Protein AF-A0A2G5UAD0-F1 (afdb_monomer)

InterPro domains:
  IPR008138 Saposin B type, region 2 [PF03489] (71-102)
  IPR008139 Saposin B type domain [PS50015] (25-106)
  IPR008139 Saposin B type domain [SM00741] (27-102)
  IPR011001 Saposin-like [SSF47862] (27-104)

Foldseek 3Di:
DVVVLVVLVVVQQPDWAAAPVGQIARCLLVVQQVVLVVVLVVCLVCLQVVLVVVLCCCLVPPDDPVCSVVSNVVSNVPRSVVSNVVSVVDHSNRVCVVVVSDDPCSVVSVVPDDPVSVVVVVLVVLLVVLVCLLPPCPPHPNVVVQLVCVLCVVLVPDDPVCNVVSNVVSVVVSNVVSVVSSVCSVVVVSSVVVVD

Structure (mmCIF, N/CA/C/O backbone):
data_AF-A0A2G5UAD0-F1
#
_entry.id   AF-A0A2G5UAD0-F1
#
loop_
_atom_site.group_PDB
_atom_site.id
_atom_site.type_symbol
_atom_site.label_atom_id
_atom_site.label_alt_id
_atom_site.label_comp_id
_atom_site.label_asym_id
_atom_site.label_entity_id
_atom_site.label_seq_id
_atom_site.pdbx_PDB_ins_code
_atom_site.Cartn_x
_atom_site.Cartn_y
_atom_site.Cartn_z
_atom_site.occupancy
_atom_site.B_iso_or_equiv
_atom_site.auth_seq_id
_atom_site.auth_comp_id
_atom_site.auth_asym_id
_atom_site.auth_atom_id
_atom_site.pdbx_PDB_model_num
ATOM 1 N N . MET A 1 1 ? 10.008 -24.626 5.635 1.00 52.59 1 MET A N 1
ATOM 2 C CA . MET A 1 1 ? 8.673 -24.282 5.105 1.00 52.59 1 MET A CA 1
ATOM 3 C C . MET A 1 1 ? 7.671 -24.169 6.238 1.00 52.59 1 MET A C 1
ATOM 5 O O . MET A 1 1 ? 7.217 -23.066 6.467 1.00 52.59 1 MET A O 1
ATOM 9 N N . GLU A 1 2 ? 7.464 -25.220 7.031 1.00 56.25 2 GLU A N 1
ATOM 10 C CA . GLU A 1 2 ? 6.513 -25.246 8.162 1.00 56.25 2 GLU A CA 1
ATOM 11 C C . GLU A 1 2 ? 6.677 -24.098 9.182 1.00 56.25 2 GLU A C 1
ATOM 13 O O . GLU A 1 2 ? 5.702 -23.479 9.586 1.00 56.25 2 GLU A O 1
ATOM 18 N N . LYS A 1 3 ? 7.917 -23.722 9.529 1.00 55.03 3 LYS A N 1
ATOM 19 C CA . LYS A 1 3 ? 8.174 -22.568 10.412 1.00 55.03 3 LYS A CA 1
ATOM 20 C C . LYS A 1 3 ? 7.728 -21.225 9.811 1.00 55.03 3 LYS A C 1
ATOM 22 O O . LYS A 1 3 ? 7.180 -20.400 10.520 1.00 55.03 3 LYS A O 1
ATOM 27 N N . VAL A 1 4 ? 7.953 -21.024 8.511 1.00 55.56 4 VAL A N 1
ATOM 28 C CA . VAL A 1 4 ? 7.570 -19.783 7.811 1.00 55.56 4 VAL A CA 1
ATOM 29 C C . VAL A 1 4 ? 6.053 -19.703 7.668 1.00 55.56 4 VAL A C 1
ATOM 31 O O . VAL A 1 4 ? 5.486 -18.634 7.831 1.00 55.56 4 VAL A O 1
ATOM 34 N N . GLU A 1 5 ? 5.400 -20.833 7.405 1.00 57.25 5 GLU A N 1
ATOM 35 C CA . GLU A 1 5 ? 3.939 -20.920 7.335 1.00 57.25 5 GLU A CA 1
ATOM 36 C C . GLU A 1 5 ? 3.298 -20.587 8.694 1.00 57.25 5 GLU A C 1
ATOM 38 O O . GLU A 1 5 ? 2.408 -19.746 8.755 1.00 57.25 5 GLU A O 1
ATOM 43 N N . ASN A 1 6 ? 3.851 -21.110 9.795 1.00 59.66 6 ASN A N 1
ATOM 44 C CA . ASN A 1 6 ? 3.406 -20.763 11.150 1.00 59.66 6 ASN A CA 1
ATOM 45 C C . ASN A 1 6 ? 3.639 -19.283 11.509 1.00 59.66 6 ASN A C 1
ATOM 47 O O . ASN A 1 6 ? 2.797 -18.673 12.169 1.00 59.66 6 ASN A O 1
ATOM 51 N N . ASP A 1 7 ? 4.763 -18.693 11.093 1.00 60.41 7 ASP A N 1
ATOM 52 C CA . ASP A 1 7 ? 5.061 -17.278 11.356 1.00 60.41 7 ASP A CA 1
ATOM 53 C C . ASP A 1 7 ? 4.098 -16.353 10.580 1.00 60.41 7 ASP A C 1
ATOM 55 O O . ASP A 1 7 ? 3.642 -15.341 11.115 1.00 60.41 7 ASP A O 1
ATOM 59 N N . VAL A 1 8 ? 3.738 -16.727 9.346 1.00 57.97 8 VAL A N 1
ATOM 60 C CA . VAL A 1 8 ? 2.743 -16.024 8.519 1.00 57.97 8 VAL A CA 1
ATOM 61 C C . VAL A 1 8 ? 1.350 -16.119 9.144 1.00 57.97 8 VAL A C 1
ATOM 63 O O . VAL A 1 8 ? 0.695 -15.093 9.320 1.00 57.97 8 VAL A O 1
ATOM 66 N N . ASP A 1 9 ? 0.920 -17.310 9.561 1.00 61.19 9 ASP A N 1
ATOM 67 C CA . ASP A 1 9 ? -0.380 -17.501 10.216 1.00 61.19 9 ASP A CA 1
ATOM 68 C C . ASP A 1 9 ? -0.479 -16.716 11.536 1.00 61.19 9 ASP A C 1
ATOM 70 O O . ASP A 1 9 ? -1.511 -16.108 11.835 1.00 61.19 9 ASP A O 1
ATOM 74 N N . THR A 1 10 ? 0.609 -16.657 12.310 1.00 64.94 10 THR A N 1
ATOM 75 C CA . THR A 1 10 ? 0.658 -15.907 13.576 1.00 64.94 10 THR A CA 1
ATOM 76 C C . THR A 1 10 ? 0.597 -14.396 13.345 1.00 64.94 10 THR A C 1
ATOM 78 O O . THR A 1 10 ? -0.111 -13.696 14.068 1.00 64.94 10 THR A O 1
ATOM 81 N N . PHE A 1 11 ? 1.301 -13.888 12.328 1.00 61.12 11 PHE A N 1
ATOM 82 C CA . PHE A 1 11 ? 1.282 -12.470 11.960 1.00 61.12 11 PHE A CA 1
ATOM 83 C C . PHE A 1 11 ? -0.132 -12.003 11.587 1.00 61.12 11 PHE A C 1
ATOM 85 O O . PHE A 1 11 ? -0.610 -10.995 12.104 1.00 61.12 11 PHE A O 1
ATOM 92 N N . TRP A 1 12 ? -0.835 -12.776 10.757 1.00 59.09 12 TRP A N 1
ATOM 93 C CA . TRP A 1 12 ? -2.182 -12.435 10.293 1.00 59.09 12 TRP A CA 1
ATOM 94 C C . TRP A 1 12 ? -3.280 -12.624 11.348 1.00 59.09 12 TRP A C 1
ATOM 96 O O . TRP A 1 12 ? -4.348 -12.025 11.235 1.00 59.09 12 TRP A O 1
ATOM 106 N N . SER A 1 13 ? -3.030 -13.418 12.390 1.00 61.00 13 SER A N 1
ATOM 107 C CA . SER A 1 13 ? -3.997 -13.672 13.469 1.00 61.00 13 SER A CA 1
ATOM 108 C C . SER A 1 13 ? -3.997 -12.604 14.574 1.00 61.00 13 SER A C 1
ATOM 110 O O . SER A 1 13 ? -4.775 -12.708 15.519 1.00 61.00 13 SER A O 1
ATOM 112 N N . GLY A 1 14 ? -3.123 -11.591 14.496 1.00 61.94 14 GLY A N 1
ATOM 113 C CA . GLY A 1 14 ? -2.916 -10.618 15.576 1.00 61.94 14 GLY A CA 1
ATOM 114 C C . GLY A 1 14 ? -4.004 -9.547 15.726 1.00 61.94 14 GLY A C 1
ATOM 115 O O . GLY A 1 14 ? -4.164 -9.003 16.817 1.00 61.94 14 GLY A O 1
ATOM 116 N N . LEU A 1 15 ? -4.757 -9.247 14.662 1.00 64.00 15 LEU A N 1
ATOM 117 C CA . LEU A 1 15 ? -5.812 -8.229 14.662 1.00 64.00 15 LEU A CA 1
ATOM 118 C C . LEU A 1 15 ? -7.165 -8.876 14.363 1.00 64.00 15 LEU A C 1
ATOM 120 O O . LEU A 1 15 ? -7.497 -9.199 13.219 1.00 64.00 15 LEU A O 1
ATOM 124 N N . ILE A 1 16 ? -7.943 -9.067 15.425 1.00 75.06 16 ILE A N 1
ATOM 125 C CA . ILE A 1 16 ? -9.279 -9.654 15.381 1.00 75.06 16 ILE A CA 1
ATOM 126 C C . ILE A 1 16 ? -10.301 -8.675 15.957 1.00 75.06 16 ILE A C 1
ATOM 128 O O . ILE A 1 16 ? -10.024 -7.990 16.938 1.00 75.06 16 ILE A O 1
ATOM 132 N N . MET A 1 17 ? -11.485 -8.627 15.352 1.00 77.12 17 MET A N 1
ATOM 133 C CA . MET A 1 17 ? -12.651 -7.939 15.910 1.00 77.12 17 MET A CA 1
ATOM 134 C C . MET A 1 17 ? -13.749 -8.961 16.172 1.00 77.12 17 MET A C 1
ATOM 136 O O . MET A 1 17 ? -13.969 -9.841 15.342 1.00 77.12 17 MET A O 1
ATOM 140 N N . GLU A 1 18 ? -14.447 -8.840 17.296 1.00 83.94 18 GLU A N 1
ATOM 141 C CA . GLU A 1 18 ? -15.576 -9.702 17.654 1.00 83.94 18 GLU A CA 1
ATOM 142 C C . GLU A 1 18 ? -16.857 -8.866 17.712 1.00 83.94 18 GLU A C 1
ATOM 144 O O . GLU A 1 18 ? -16.872 -7.789 18.308 1.00 83.94 18 GLU A O 1
ATOM 149 N N . ASN A 1 19 ? -17.925 -9.333 17.064 1.00 83.81 19 ASN A N 1
ATOM 150 C CA . ASN A 1 19 ? -19.230 -8.676 17.138 1.00 83.81 19 ASN A CA 1
ATOM 151 C C . ASN A 1 19 ? -20.074 -9.206 18.310 1.00 83.81 19 ASN A C 1
ATOM 153 O O . ASN A 1 19 ? -19.722 -10.169 18.989 1.00 83.81 19 ASN A O 1
ATOM 157 N N . ASN A 1 20 ? -21.235 -8.596 18.540 1.00 85.88 20 ASN A N 1
ATOM 158 C CA . ASN A 1 20 ? -22.104 -8.914 19.676 1.00 85.88 20 ASN A CA 1
ATOM 159 C C . ASN A 1 20 ? -22.735 -10.325 19.657 1.00 85.88 20 ASN A C 1
ATOM 161 O O . ASN A 1 20 ? -23.317 -10.738 20.662 1.00 85.88 20 ASN A O 1
ATOM 165 N N . ILE A 1 21 ? -22.627 -11.061 18.546 1.00 87.06 21 ILE A N 1
ATOM 166 C CA . ILE A 1 21 ? -23.082 -12.452 18.399 1.00 87.06 21 ILE A CA 1
ATOM 167 C C . ILE A 1 21 ? -21.918 -13.457 18.362 1.00 87.06 21 ILE A C 1
ATOM 169 O O . ILE A 1 21 ? -22.140 -14.634 18.073 1.00 87.06 21 ILE A O 1
ATOM 173 N N . GLY A 1 22 ? -20.693 -13.018 18.675 1.00 84.06 22 GLY A N 1
ATOM 174 C CA . GLY A 1 22 ? -19.511 -13.875 18.806 1.00 84.06 22 GLY A CA 1
ATOM 175 C C . GLY A 1 22 ? -18.844 -14.258 17.482 1.00 84.06 22 GLY A C 1
ATOM 176 O O . GLY A 1 22 ? -18.080 -15.222 17.427 1.00 84.06 22 GLY A O 1
ATOM 177 N N . GLN A 1 23 ? -19.140 -13.550 16.389 1.00 85.00 23 GLN A N 1
ATOM 178 C CA . GLN A 1 23 ? -18.421 -13.723 15.129 1.00 85.00 23 GLN A CA 1
ATOM 179 C C . GLN A 1 23 ? -17.107 -12.949 15.164 1.00 85.00 23 GLN A C 1
ATOM 181 O O . GLN A 1 23 ? -17.083 -11.771 15.517 1.00 85.00 23 GLN A O 1
ATOM 186 N N . VAL A 1 24 ? -16.032 -13.603 14.723 1.00 80.19 24 VAL A N 1
ATOM 187 C CA . VAL A 1 24 ? -14.686 -13.029 14.697 1.00 80.19 24 VAL A CA 1
ATOM 188 C C . VAL A 1 24 ? -14.297 -12.679 13.266 1.00 80.19 24 VAL A C 1
ATOM 190 O O . VAL A 1 24 ? -14.222 -13.551 12.400 1.00 80.19 24 VAL A O 1
ATOM 193 N N . LEU A 1 25 ? -14.019 -11.403 13.020 1.00 78.12 25 LEU A N 1
ATOM 194 C CA . LEU A 1 25 ? -13.411 -10.931 11.787 1.00 78.12 25 LEU A CA 1
ATOM 195 C C . LEU A 1 25 ? -11.891 -10.896 11.953 1.00 78.12 25 LEU A C 1
ATOM 197 O O . LEU A 1 25 ? -11.367 -10.131 12.760 1.00 78.12 25 LEU A O 1
ATOM 201 N N . ALA A 1 26 ? -11.190 -11.684 11.142 1.00 77.31 26 ALA A N 1
ATOM 202 C CA . ALA A 1 26 ? -9.755 -11.523 10.952 1.00 77.31 26 ALA A CA 1
ATOM 203 C C . ALA A 1 26 ? -9.499 -10.327 10.021 1.00 77.31 26 ALA A C 1
ATOM 205 O O . ALA A 1 26 ? -9.936 -10.328 8.864 1.00 77.31 26 ALA A O 1
ATOM 206 N N . MET A 1 27 ? -8.784 -9.314 10.515 1.00 79.06 27 MET A N 1
ATOM 207 C CA . MET A 1 27 ? -8.446 -8.122 9.725 1.00 79.06 27 MET A CA 1
ATOM 208 C C . MET A 1 27 ? -7.483 -8.419 8.574 1.00 79.06 27 MET A C 1
ATOM 210 O O . MET A 1 27 ? -7.440 -7.667 7.600 1.00 79.06 27 MET A O 1
ATOM 214 N N . SER A 1 28 ? -6.799 -9.562 8.621 1.00 82.94 28 SER A N 1
ATOM 215 C CA . SER A 1 28 ? -5.879 -10.040 7.589 1.00 82.94 28 SER A CA 1
ATOM 216 C C . SER A 1 28 ? -6.466 -10.056 6.175 1.00 82.94 28 SER A C 1
ATOM 218 O O . SER A 1 28 ? -5.753 -9.748 5.218 1.00 82.94 28 SER A O 1
ATOM 220 N N . CYS A 1 29 ? -7.767 -10.334 6.012 1.00 83.94 29 CYS A N 1
ATOM 221 C CA . CYS A 1 29 ? -8.398 -10.276 4.691 1.00 83.94 29 CYS A CA 1
ATOM 222 C C . CYS A 1 29 ? -8.464 -8.835 4.166 1.00 83.94 29 CYS A C 1
ATOM 224 O O . CYS A 1 29 ? -8.150 -8.580 3.002 1.00 83.94 29 CYS A O 1
ATOM 226 N N . PHE A 1 30 ? -8.879 -7.894 5.020 1.00 82.50 30 PHE A N 1
ATOM 227 C CA . PHE A 1 30 ? -8.977 -6.480 4.664 1.00 82.50 30 PHE A CA 1
ATOM 228 C C . PHE A 1 30 ? -7.596 -5.903 4.340 1.00 82.50 30 PHE A C 1
ATOM 230 O O . PHE A 1 30 ? -7.415 -5.303 3.282 1.00 82.50 30 PHE A O 1
ATOM 237 N N . GLU A 1 31 ? -6.617 -6.150 5.209 1.00 84.06 31 GLU A N 1
ATOM 238 C CA . GLU A 1 31 ? -5.241 -5.669 5.060 1.00 84.06 31 GLU A CA 1
ATOM 239 C C . GLU A 1 31 ? -4.582 -6.209 3.796 1.00 84.06 31 GLU A C 1
ATOM 241 O O . GLU A 1 31 ? -4.024 -5.445 3.011 1.00 84.06 31 GLU A O 1
ATOM 246 N N . CYS A 1 32 ? -4.695 -7.516 3.551 1.00 88.50 32 CYS A N 1
ATOM 247 C CA . CYS A 1 32 ? -4.149 -8.104 2.340 1.00 88.50 32 CYS A CA 1
ATOM 248 C C . CYS A 1 32 ? -4.795 -7.503 1.087 1.00 88.50 32 CYS A C 1
ATOM 250 O O . CYS A 1 32 ? -4.081 -7.139 0.154 1.00 88.50 32 CYS A O 1
ATOM 252 N N . LYS A 1 33 ? -6.131 -7.360 1.052 1.00 89.88 33 LYS A N 1
ATOM 253 C CA . LYS A 1 33 ? -6.815 -6.795 -0.122 1.00 89.88 33 LYS A CA 1
ATOM 254 C C . LYS A 1 33 ? -6.349 -5.369 -0.392 1.00 89.88 33 LYS A C 1
ATOM 256 O O . LYS A 1 33 ? -6.043 -5.056 -1.537 1.00 89.88 33 LYS A O 1
ATOM 261 N N . PHE A 1 34 ? -6.254 -4.551 0.655 1.00 88.44 34 PHE A N 1
ATOM 262 C CA . PHE A 1 34 ? -5.756 -3.184 0.557 1.00 88.44 34 PHE A CA 1
ATOM 263 C C . PHE A 1 34 ? -4.325 -3.140 0.005 1.00 88.44 34 PHE A C 1
ATOM 265 O O . PHE A 1 34 ? -4.062 -2.427 -0.959 1.00 88.44 34 PHE A O 1
ATOM 272 N N . LEU A 1 35 ? -3.416 -3.949 0.560 1.00 88.12 35 LEU A N 1
ATOM 273 C CA . LEU A 1 35 ? -2.023 -4.004 0.110 1.00 88.12 35 LEU A CA 1
ATOM 274 C C . LEU A 1 35 ? -1.898 -4.470 -1.343 1.00 88.12 35 LEU A C 1
ATOM 276 O O . LEU A 1 35 ? -1.139 -3.886 -2.109 1.00 88.12 35 LEU A O 1
ATOM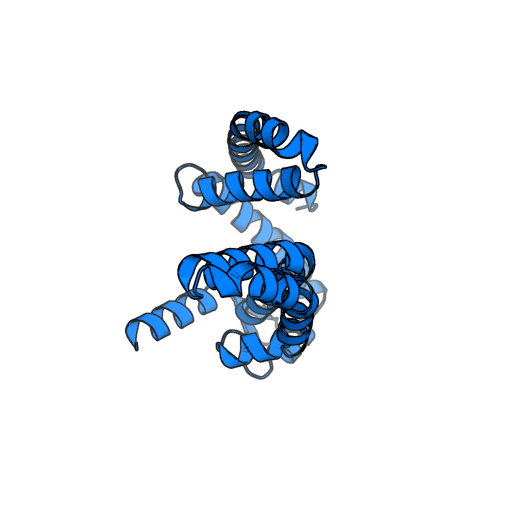 280 N N . VAL A 1 36 ? -2.634 -5.509 -1.740 1.00 91.94 36 VAL A N 1
ATOM 281 C CA . VAL A 1 36 ? -2.585 -6.034 -3.112 1.00 91.94 36 VAL A CA 1
ATOM 282 C C . VAL A 1 36 ? -3.161 -5.031 -4.113 1.00 91.94 36 VAL A C 1
ATOM 284 O O . VAL A 1 36 ? -2.637 -4.899 -5.218 1.00 91.94 36 VAL A O 1
ATOM 287 N N . GLU A 1 37 ? -4.219 -4.313 -3.740 1.00 92.56 37 GLU A N 1
ATOM 288 C CA . GLU A 1 37 ? -4.809 -3.263 -4.571 1.00 92.56 37 GLU A CA 1
ATOM 289 C C . GLU A 1 37 ? -3.860 -2.069 -4.749 1.00 92.56 37 GLU A C 1
ATOM 291 O O . GLU A 1 37 ? -3.669 -1.596 -5.875 1.00 92.56 37 GLU A O 1
ATOM 296 N N . ASP A 1 38 ? -3.209 -1.631 -3.670 1.00 89.50 38 ASP A N 1
ATOM 297 C CA . ASP A 1 38 ? -2.209 -0.561 -3.712 1.00 89.50 38 ASP A CA 1
ATOM 298 C C . ASP A 1 38 ? -0.986 -0.972 -4.545 1.00 89.50 38 ASP A C 1
ATOM 300 O O . ASP A 1 38 ? -0.601 -0.260 -5.472 1.00 89.50 38 ASP A O 1
ATOM 304 N N . MET A 1 39 ? -0.451 -2.181 -4.324 1.00 88.81 39 MET A N 1
ATOM 305 C CA . MET A 1 39 ? 0.641 -2.736 -5.133 1.00 88.81 39 MET A CA 1
ATOM 306 C C . MET A 1 39 ? 0.273 -2.810 -6.617 1.00 88.81 39 MET A C 1
ATOM 308 O O . MET A 1 39 ? 1.057 -2.392 -7.466 1.00 88.81 39 MET A O 1
ATOM 312 N N . GLY A 1 40 ? -0.919 -3.312 -6.953 1.00 91.12 40 GLY A N 1
ATOM 313 C CA . GLY A 1 40 ? -1.376 -3.378 -8.341 1.00 91.12 40 GLY A CA 1
ATOM 314 C C . GLY A 1 40 ? -1.467 -1.992 -8.985 1.00 91.12 40 GLY A C 1
ATOM 315 O O . GLY A 1 40 ? -1.002 -1.790 -10.110 1.00 91.12 40 GLY A O 1
ATOM 316 N N . THR A 1 41 ? -1.999 -1.017 -8.248 1.00 91.19 41 THR A N 1
ATOM 317 C CA . THR A 1 41 ? -2.111 0.378 -8.694 1.00 91.19 41 THR A CA 1
ATOM 318 C C . THR A 1 41 ? -0.742 1.019 -8.905 1.00 91.19 41 THR A C 1
ATOM 320 O O . THR A 1 41 ? -0.530 1.683 -9.927 1.00 91.19 41 THR A O 1
ATOM 323 N N . ASP A 1 42 ? 0.200 0.804 -7.986 1.00 87.19 42 ASP A N 1
ATOM 324 C CA . ASP A 1 42 ? 1.566 1.313 -8.093 1.00 87.19 42 ASP A CA 1
ATOM 325 C C . ASP A 1 42 ? 2.292 0.702 -9.298 1.00 87.19 42 ASP A C 1
ATOM 327 O O . ASP A 1 42 ? 2.838 1.430 -10.128 1.00 87.19 42 ASP A O 1
ATOM 331 N N . MET A 1 43 ? 2.206 -0.620 -9.475 1.00 89.69 43 MET A N 1
ATOM 332 C CA . MET A 1 43 ? 2.820 -1.323 -10.605 1.00 89.69 43 MET A CA 1
ATOM 333 C C . MET A 1 43 ? 2.276 -0.840 -11.951 1.00 89.69 43 MET A C 1
ATOM 335 O O . MET A 1 43 ? 3.050 -0.635 -12.887 1.00 89.69 43 MET A O 1
ATOM 339 N N . ILE A 1 44 ? 0.964 -0.614 -12.064 1.00 92.75 44 ILE A N 1
ATOM 340 C CA . ILE A 1 44 ? 0.358 -0.066 -13.284 1.00 92.75 44 ILE A CA 1
ATOM 341 C C . ILE A 1 44 ? 0.791 1.389 -13.488 1.00 92.75 44 ILE A C 1
ATOM 343 O O . ILE A 1 44 ? 1.163 1.771 -14.601 1.00 92.75 44 ILE A O 1
ATOM 347 N N . SER A 1 45 ? 0.786 2.209 -12.440 1.00 89.75 45 SER A N 1
ATOM 348 C CA . SER A 1 45 ? 1.171 3.625 -12.521 1.00 89.75 45 SER A CA 1
ATOM 349 C C . SER A 1 45 ? 2.641 3.791 -12.918 1.00 89.75 45 SER A C 1
ATOM 351 O O . SER A 1 45 ? 2.966 4.623 -13.766 1.00 89.75 45 SER A O 1
ATOM 353 N N . ASN A 1 46 ? 3.511 2.927 -12.397 1.00 88.00 46 ASN A N 1
ATOM 354 C CA . ASN A 1 46 ? 4.949 2.904 -12.652 1.00 88.00 46 ASN A CA 1
ATOM 355 C C . ASN A 1 46 ? 5.367 1.920 -13.758 1.00 88.00 46 ASN A C 1
ATOM 357 O O . ASN A 1 46 ? 6.563 1.692 -13.956 1.00 88.00 46 ASN A O 1
ATOM 361 N N . ARG A 1 47 ? 4.422 1.364 -14.530 1.00 93.44 47 ARG A N 1
ATOM 362 C CA . ARG A 1 47 ? 4.684 0.290 -15.513 1.00 93.44 47 ARG A CA 1
ATOM 363 C C . ARG A 1 47 ? 5.776 0.612 -16.527 1.00 93.44 47 ARG A C 1
ATOM 365 O O . ARG A 1 47 ? 6.506 -0.282 -16.936 1.00 93.44 47 ARG A O 1
ATOM 372 N N . LYS A 1 48 ? 5.923 1.884 -16.921 1.00 91.88 48 LYS A N 1
ATOM 373 C CA . LYS A 1 48 ? 7.004 2.306 -17.824 1.00 91.88 48 LYS A CA 1
ATOM 374 C C . LYS A 1 48 ? 8.372 2.153 -17.166 1.00 91.88 48 LYS A C 1
ATOM 376 O O . LYS A 1 48 ? 9.263 1.589 -17.778 1.00 91.88 48 LYS A O 1
ATOM 381 N N . LYS A 1 49 ? 8.517 2.602 -15.921 1.00 90.50 49 LYS A N 1
ATOM 382 C CA . LYS A 1 49 ? 9.771 2.474 -15.176 1.00 90.50 49 LYS A CA 1
ATOM 383 C C . LYS A 1 49 ? 10.121 1.003 -14.940 1.00 90.50 49 LYS A C 1
ATOM 385 O O . LYS A 1 49 ? 11.242 0.601 -15.208 1.00 90.50 49 LYS A O 1
ATOM 390 N N . LEU A 1 50 ? 9.140 0.192 -14.535 1.00 90.56 50 LEU A N 1
ATOM 391 C CA . LEU A 1 50 ? 9.331 -1.253 -14.376 1.00 90.56 50 LEU A CA 1
ATOM 392 C C . LEU A 1 50 ? 9.735 -1.924 -15.702 1.00 90.56 50 LEU A C 1
ATOM 394 O O . LEU A 1 50 ? 10.614 -2.782 -15.730 1.00 90.56 50 LEU A O 1
ATOM 398 N N . SER A 1 51 ? 9.120 -1.503 -16.810 1.00 94.88 51 SER A N 1
ATOM 399 C CA . SER A 1 51 ? 9.500 -1.937 -18.154 1.00 94.88 51 SER A CA 1
ATOM 400 C C . SER A 1 51 ? 10.930 -1.529 -18.510 1.00 94.88 51 SER A C 1
ATOM 402 O O . SER A 1 51 ? 11.666 -2.344 -19.058 1.00 94.88 51 SER A O 1
ATOM 404 N N . ASP A 1 52 ? 11.330 -0.294 -18.203 1.00 94.25 52 ASP A N 1
ATOM 405 C CA . ASP A 1 52 ? 12.677 0.217 -18.463 1.00 94.25 52 ASP A CA 1
ATOM 406 C C . ASP A 1 52 ? 13.729 -0.595 -17.676 1.00 94.25 52 ASP A C 1
ATOM 408 O O . ASP A 1 52 ? 14.739 -0.998 -18.251 1.00 94.25 52 ASP A O 1
ATOM 412 N N . ASP A 1 53 ? 13.457 -0.936 -16.410 1.00 93.44 53 ASP A N 1
ATOM 413 C CA . ASP A 1 53 ? 14.349 -1.753 -15.571 1.00 93.44 53 ASP A CA 1
ATOM 414 C C . ASP A 1 53 ? 14.546 -3.171 -16.148 1.00 93.44 53 ASP A C 1
ATOM 416 O O . ASP A 1 53 ? 15.673 -3.668 -16.261 1.00 93.44 53 ASP A O 1
ATOM 420 N N . VAL A 1 54 ? 13.455 -3.831 -16.560 1.00 94.19 54 VAL A N 1
ATOM 421 C CA . VAL A 1 54 ? 13.508 -5.167 -17.185 1.00 94.19 54 VAL A CA 1
ATOM 422 C C . VAL A 1 54 ? 14.195 -5.110 -18.547 1.00 94.19 54 VAL A C 1
ATOM 424 O O . VAL A 1 54 ? 14.996 -5.993 -18.864 1.00 94.19 54 VAL A O 1
ATOM 427 N N . ARG A 1 55 ? 13.914 -4.077 -19.348 1.00 95.69 55 ARG A N 1
ATOM 428 C CA . ARG A 1 55 ? 14.572 -3.847 -20.636 1.00 95.69 55 ARG A CA 1
ATOM 429 C C . ARG A 1 55 ? 16.068 -3.695 -20.456 1.00 95.69 55 ARG A C 1
ATOM 431 O O . ARG A 1 55 ? 16.825 -4.367 -21.149 1.00 95.69 55 ARG A O 1
ATOM 438 N N . ASP A 1 56 ? 16.502 -2.842 -19.540 1.00 94.62 56 ASP A N 1
ATOM 439 C CA . ASP A 1 56 ? 17.920 -2.564 -19.359 1.00 94.62 56 ASP A CA 1
ATOM 440 C C . ASP A 1 56 ? 18.658 -3.814 -18.871 1.00 94.62 56 ASP A C 1
ATOM 442 O O . ASP A 1 56 ? 19.749 -4.133 -19.353 1.00 94.62 56 ASP A O 1
ATOM 446 N N . PHE A 1 57 ? 18.031 -4.594 -17.990 1.00 93.12 57 PHE A N 1
ATOM 447 C CA . PHE A 1 57 ? 18.557 -5.898 -17.614 1.00 93.12 57 PHE A CA 1
ATOM 448 C C . PHE A 1 57 ? 18.645 -6.848 -18.820 1.00 93.12 57 PHE A C 1
ATOM 450 O O . PHE A 1 57 ? 19.725 -7.346 -19.135 1.00 93.12 57 PHE A O 1
ATOM 457 N N . ALA A 1 58 ? 17.549 -7.079 -19.541 1.00 93.81 58 ALA A N 1
ATOM 458 C CA . ALA A 1 58 ? 17.514 -8.042 -20.639 1.00 93.81 58 ALA A CA 1
ATOM 459 C C . ALA A 1 58 ? 18.431 -7.642 -21.812 1.00 93.81 58 ALA A C 1
ATOM 461 O O . ALA A 1 58 ? 19.235 -8.446 -22.292 1.00 93.81 58 ALA A O 1
ATOM 462 N N . CYS A 1 59 ? 18.361 -6.389 -22.252 1.00 96.00 59 CYS A N 1
ATOM 463 C CA . CYS A 1 59 ? 19.019 -5.927 -23.470 1.00 96.00 59 CYS A CA 1
ATOM 464 C C . CYS A 1 59 ? 20.512 -5.619 -23.295 1.00 96.00 59 CYS A C 1
ATOM 466 O O . CYS A 1 59 ? 21.260 -5.689 -24.274 1.00 96.00 59 CYS A O 1
ATOM 468 N N . TYR A 1 60 ? 20.965 -5.307 -22.076 1.00 93.31 60 TYR A N 1
ATOM 469 C CA . TYR A 1 60 ? 22.388 -5.061 -21.812 1.00 93.31 60 TYR A CA 1
ATOM 470 C C . TYR A 1 60 ? 23.094 -6.204 -21.082 1.00 93.31 60 TYR A C 1
ATOM 472 O O . TYR A 1 60 ? 24.324 -6.261 -21.129 1.00 93.31 60 TYR A O 1
ATOM 480 N N . LYS A 1 61 ? 22.373 -7.096 -20.383 1.00 93.06 61 LYS A N 1
ATOM 481 C CA . LYS A 1 61 ? 22.995 -8.207 -19.635 1.00 93.06 61 LYS A CA 1
ATOM 482 C C . LYS A 1 61 ? 22.815 -9.575 -20.278 1.00 93.06 61 LYS A C 1
ATOM 484 O O . LYS A 1 61 ? 23.627 -10.449 -19.992 1.00 93.06 61 LYS A O 1
ATOM 489 N N . ILE A 1 62 ? 21.789 -9.776 -21.109 1.00 92.06 62 ILE A N 1
ATOM 490 C CA . ILE A 1 62 ? 21.457 -11.105 -21.649 1.00 92.06 62 ILE A CA 1
ATOM 491 C C . ILE A 1 62 ? 21.795 -11.216 -23.136 1.00 92.06 62 ILE A C 1
ATOM 493 O O . ILE A 1 62 ? 22.447 -12.175 -23.545 1.00 92.06 62 ILE A O 1
ATOM 497 N N . VAL A 1 63 ? 21.354 -10.262 -23.959 1.00 91.75 63 VAL A N 1
ATOM 498 C CA . VAL A 1 63 ? 21.554 -10.334 -25.417 1.00 91.75 63 VAL A CA 1
ATOM 499 C C . VAL A 1 63 ? 22.936 -9.834 -25.846 1.00 91.75 63 VAL A C 1
ATOM 501 O O . VAL A 1 63 ? 23.592 -9.055 -25.155 1.00 91.75 63 VAL A O 1
ATOM 504 N N . THR A 1 64 ? 23.385 -10.272 -27.022 1.00 91.56 64 THR A N 1
ATOM 505 C CA . THR A 1 64 ? 24.633 -9.809 -27.638 1.00 91.56 64 THR A CA 1
ATOM 506 C C . THR A 1 64 ? 24.502 -8.385 -28.182 1.00 91.56 64 THR A C 1
ATOM 508 O O . THR A 1 64 ? 23.421 -7.951 -28.576 1.00 91.56 64 THR A O 1
ATOM 511 N N . ALA A 1 65 ? 25.628 -7.668 -28.281 1.00 88.75 65 ALA A N 1
ATOM 512 C CA . ALA A 1 65 ? 25.661 -6.247 -28.651 1.00 88.75 65 ALA A CA 1
ATOM 513 C C . ALA A 1 65 ? 24.981 -5.911 -29.996 1.00 88.75 65 ALA A C 1
ATOM 515 O O . ALA A 1 65 ? 24.441 -4.822 -30.166 1.00 88.75 65 ALA A O 1
ATOM 516 N N . ASN A 1 66 ? 24.974 -6.840 -30.955 1.00 94.44 66 ASN A N 1
ATOM 517 C CA . ASN A 1 66 ? 24.301 -6.668 -32.247 1.00 94.44 66 ASN A CA 1
ATOM 518 C C . ASN A 1 66 ? 22.762 -6.751 -32.169 1.00 94.44 66 ASN A C 1
ATOM 520 O O . ASN A 1 66 ? 22.095 -6.353 -33.117 1.00 94.44 66 ASN A O 1
ATOM 524 N N . MET A 1 67 ? 22.199 -7.263 -31.071 1.00 94.62 67 MET A N 1
ATOM 525 C CA . MET A 1 67 ? 20.754 -7.415 -30.859 1.00 94.62 67 MET A CA 1
ATOM 526 C C . MET A 1 67 ? 20.178 -6.377 -29.891 1.00 94.62 67 MET A C 1
ATOM 528 O O . MET A 1 67 ? 18.960 -6.228 -29.824 1.00 94.62 67 MET A O 1
ATOM 532 N N . THR A 1 68 ? 21.025 -5.643 -29.163 1.00 95.38 68 THR A N 1
ATOM 533 C CA . THR A 1 68 ? 20.606 -4.695 -28.120 1.00 95.38 68 THR A CA 1
ATOM 534 C C . THR A 1 68 ? 19.602 -3.657 -28.628 1.00 95.38 68 THR A C 1
ATOM 536 O O . THR A 1 68 ? 18.587 -3.450 -27.973 1.00 95.38 68 THR A O 1
ATOM 539 N N . ALA A 1 69 ? 19.823 -3.062 -29.806 1.00 96.06 69 ALA A N 1
ATOM 540 C CA . ALA A 1 69 ? 18.907 -2.057 -30.360 1.00 96.06 69 ALA A CA 1
ATOM 541 C C . ALA A 1 69 ? 17.505 -2.634 -30.632 1.00 96.06 69 ALA A C 1
ATOM 543 O O . ALA A 1 69 ? 16.514 -2.121 -30.127 1.00 96.06 69 ALA A O 1
ATOM 544 N N . SER A 1 70 ? 17.428 -3.768 -31.337 1.00 95.81 70 SER A N 1
ATOM 545 C CA . SER A 1 70 ? 16.145 -4.428 -31.612 1.00 95.81 70 SER A CA 1
ATOM 546 C C . SER A 1 70 ? 15.463 -4.949 -30.342 1.00 95.81 70 SER A C 1
ATOM 548 O O . SER A 1 70 ? 14.238 -5.015 -30.299 1.00 95.81 70 SER A O 1
ATOM 550 N N . CYS A 1 71 ? 16.236 -5.341 -29.325 1.00 97.44 71 CYS A N 1
ATOM 551 C CA . CYS A 1 71 ? 15.713 -5.739 -28.019 1.00 97.44 71 CYS A CA 1
ATOM 552 C C . CYS A 1 71 ? 15.042 -4.559 -27.304 1.00 97.44 71 CYS A C 1
ATOM 554 O O . CYS A 1 71 ? 13.926 -4.707 -26.807 1.00 97.44 71 CYS A O 1
ATOM 556 N N . ILE A 1 72 ? 15.705 -3.396 -27.291 1.00 96.81 72 ILE A N 1
ATOM 557 C CA . ILE A 1 72 ? 15.183 -2.159 -26.698 1.00 96.81 72 ILE A CA 1
ATOM 558 C C . ILE A 1 72 ? 13.869 -1.774 -27.374 1.00 96.81 72 ILE A C 1
ATOM 560 O O . ILE A 1 72 ? 12.863 -1.651 -26.682 1.00 96.81 72 ILE A O 1
ATOM 564 N N . ASP A 1 73 ? 13.852 -1.700 -28.708 1.00 96.75 73 ASP A N 1
ATOM 565 C CA . ASP A 1 73 ? 12.655 -1.326 -29.473 1.00 96.75 73 ASP A CA 1
ATOM 566 C C . ASP A 1 73 ? 11.474 -2.269 -29.196 1.00 96.75 73 ASP A C 1
ATOM 568 O O . ASP A 1 73 ? 10.332 -1.835 -29.040 1.00 96.75 73 ASP A O 1
ATOM 572 N N . PHE A 1 74 ? 11.744 -3.575 -29.112 1.00 96.19 74 PHE A N 1
ATOM 573 C CA . PHE A 1 74 ? 10.717 -4.573 -28.833 1.00 96.19 74 PHE A CA 1
ATOM 574 C C . PHE A 1 74 ? 10.134 -4.418 -27.423 1.00 96.19 74 PHE A C 1
ATOM 576 O O . PHE A 1 74 ? 8.913 -4.391 -27.255 1.00 96.19 74 PHE A O 1
ATOM 583 N N . LEU A 1 75 ? 10.986 -4.315 -26.401 1.00 96.81 75 LEU A N 1
ATOM 584 C CA . LEU A 1 75 ? 10.517 -4.225 -25.019 1.00 96.81 75 LEU A CA 1
ATOM 585 C C . LEU A 1 75 ? 9.863 -2.871 -24.729 1.00 96.81 75 LEU A C 1
ATOM 587 O O . LEU A 1 75 ? 8.826 -2.857 -24.075 1.00 96.81 75 LEU A O 1
ATOM 591 N N . ASP A 1 76 ? 10.365 -1.767 -25.283 1.00 95.69 76 ASP A N 1
ATOM 592 C CA . ASP A 1 76 ? 9.729 -0.450 -25.144 1.00 95.69 76 ASP A CA 1
ATOM 593 C C . ASP A 1 76 ? 8.304 -0.423 -25.708 1.00 95.69 76 ASP A C 1
ATOM 595 O O . ASP A 1 76 ? 7.429 0.247 -25.153 1.00 95.69 76 ASP A O 1
ATOM 599 N N . LEU A 1 77 ? 8.060 -1.165 -26.793 1.00 96.19 77 LEU A N 1
ATOM 600 C CA . LEU A 1 77 ? 6.761 -1.196 -27.456 1.00 96.19 77 LEU A CA 1
ATOM 601 C C . LEU A 1 77 ? 5.736 -2.069 -26.722 1.00 96.19 77 LEU A C 1
ATOM 603 O O . LEU A 1 77 ? 4.568 -1.693 -26.620 1.00 96.19 77 LEU A O 1
ATOM 607 N N . TYR A 1 78 ? 6.148 -3.241 -26.232 1.00 96.62 78 TYR A N 1
ATOM 608 C CA . TYR A 1 78 ? 5.205 -4.249 -25.737 1.00 96.62 78 TYR A CA 1
ATOM 609 C C . TYR A 1 78 ? 5.191 -4.389 -24.218 1.00 96.62 78 TYR A C 1
ATOM 611 O O . TYR A 1 78 ? 4.127 -4.607 -23.635 1.00 96.62 78 TYR A O 1
ATOM 619 N N . LEU A 1 79 ? 6.343 -4.271 -23.559 1.00 96.31 79 LEU A N 1
ATOM 620 C CA . LEU A 1 79 ? 6.479 -4.667 -22.162 1.00 96.31 79 LEU A CA 1
ATOM 621 C C . LEU A 1 79 ? 5.635 -3.824 -21.185 1.00 96.31 79 LEU A C 1
ATOM 623 O O . LEU A 1 79 ? 5.031 -4.434 -20.299 1.00 96.31 79 LEU A O 1
ATOM 627 N N . PRO A 1 80 ? 5.462 -2.493 -21.345 1.00 96.12 80 PRO A N 1
ATOM 628 C CA . PRO A 1 80 ? 4.572 -1.726 -20.469 1.00 96.12 80 PRO A CA 1
ATOM 629 C C . PRO A 1 80 ? 3.124 -2.235 -20.500 1.00 96.12 80 PRO A C 1
ATOM 631 O O . PRO A 1 80 ? 2.464 -2.313 -19.463 1.00 96.12 80 PRO A O 1
ATOM 634 N N . THR A 1 81 ? 2.637 -2.610 -21.686 1.00 95.88 81 THR A N 1
ATOM 635 C CA . THR A 1 81 ? 1.286 -3.154 -21.884 1.00 95.88 81 THR A CA 1
ATOM 636 C C . THR A 1 81 ? 1.177 -4.565 -21.317 1.00 95.88 81 THR A C 1
ATOM 638 O O . THR A 1 81 ? 0.199 -4.878 -20.645 1.00 95.88 81 THR A O 1
ATOM 641 N N . VAL A 1 82 ? 2.195 -5.407 -21.527 1.00 96.12 82 VAL A N 1
ATOM 642 C CA . VAL A 1 82 ? 2.252 -6.762 -20.956 1.00 96.12 82 VAL A CA 1
ATOM 643 C C . VAL A 1 82 ? 2.208 -6.716 -19.428 1.00 96.12 82 VAL A C 1
ATOM 645 O O . VAL A 1 82 ? 1.467 -7.492 -18.829 1.00 96.12 82 VAL A O 1
ATOM 648 N N . ILE A 1 83 ? 2.942 -5.793 -18.795 1.00 94.62 83 ILE A N 1
ATOM 649 C CA . ILE A 1 83 ? 2.899 -5.582 -17.339 1.00 94.62 83 ILE A CA 1
ATOM 650 C C . ILE A 1 83 ? 1.470 -5.267 -16.899 1.00 94.62 83 ILE A C 1
ATOM 652 O O . ILE A 1 83 ? 0.943 -5.948 -16.024 1.00 94.62 83 ILE A O 1
ATOM 656 N N . GLN A 1 84 ? 0.822 -4.285 -17.531 1.00 95.19 84 GLN A N 1
ATOM 657 C CA . GLN A 1 84 ? -0.549 -3.908 -17.185 1.00 95.19 84 GLN A CA 1
ATOM 658 C C . GLN A 1 84 ? -1.517 -5.092 -17.322 1.00 95.19 84 GLN A C 1
ATOM 660 O O . GLN A 1 84 ? -2.202 -5.432 -16.362 1.00 95.19 84 GLN A O 1
ATOM 665 N N . MET A 1 85 ? -1.504 -5.775 -18.470 1.00 95.56 85 MET A N 1
ATOM 666 C CA . MET A 1 85 ? -2.355 -6.943 -18.712 1.00 95.56 85 MET A CA 1
ATOM 667 C C . MET A 1 85 ? -2.091 -8.078 -17.719 1.00 95.56 85 MET A C 1
ATOM 669 O O . MET A 1 85 ? -3.002 -8.832 -17.399 1.00 95.56 85 MET A O 1
ATOM 673 N N . THR A 1 86 ? -0.851 -8.229 -17.250 1.00 94.50 86 THR A N 1
ATOM 674 C CA . THR A 1 86 ? -0.496 -9.246 -16.254 1.00 94.50 86 THR A CA 1
ATOM 675 C C . THR A 1 86 ? -1.112 -8.913 -14.900 1.00 94.50 86 THR A C 1
ATOM 677 O O . THR A 1 86 ? -1.694 -9.790 -14.272 1.00 94.50 86 THR A O 1
ATOM 680 N N . ILE A 1 87 ? -1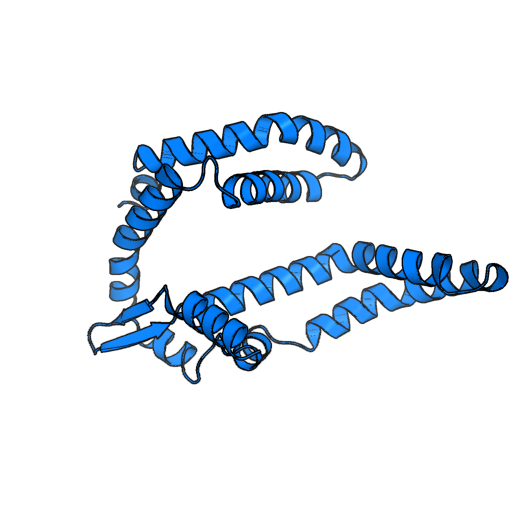.035 -7.655 -14.457 1.00 93.81 87 ILE A N 1
ATOM 681 C CA . ILE A 1 87 ? -1.632 -7.228 -13.182 1.00 93.81 87 ILE A CA 1
ATOM 682 C C . ILE A 1 87 ? -3.157 -7.331 -13.220 1.00 93.81 87 ILE A C 1
ATOM 684 O O . ILE A 1 87 ? -3.760 -7.829 -12.274 1.00 93.81 87 ILE A O 1
ATOM 688 N N . GLU A 1 88 ? -3.775 -6.955 -14.339 1.00 93.81 88 GLU A N 1
ATOM 689 C CA . GLU A 1 88 ? -5.229 -7.016 -14.530 1.00 93.81 88 GLU A CA 1
ATOM 690 C C . GLU A 1 88 ? -5.799 -8.450 -14.547 1.00 93.81 88 GLU A C 1
ATOM 692 O O . GLU A 1 88 ? -7.008 -8.625 -14.403 1.00 93.81 88 GLU A O 1
ATOM 697 N N . GLN A 1 89 ? -4.965 -9.490 -14.687 1.00 93.50 89 GLN A N 1
ATOM 698 C CA . GLN A 1 89 ? -5.410 -10.890 -14.586 1.00 93.50 89 GLN A CA 1
ATOM 699 C C . GLN A 1 89 ? -5.694 -11.338 -13.151 1.00 93.50 89 GLN A C 1
ATOM 701 O O . GLN A 1 89 ? -6.343 -12.368 -12.948 1.00 93.50 89 GLN A O 1
ATOM 706 N N . PHE A 1 90 ? -5.215 -10.597 -12.154 1.00 92.12 90 PHE A N 1
ATOM 707 C CA . PHE A 1 90 ? -5.397 -10.942 -10.754 1.00 92.12 90 PHE A CA 1
ATOM 708 C C . PHE A 1 90 ? -6.444 -10.050 -10.097 1.00 92.12 90 PHE A C 1
ATOM 710 O O . PHE A 1 90 ? -6.646 -8.896 -10.463 1.00 92.12 90 PHE A O 1
ATOM 717 N N . THR A 1 91 ? -7.095 -10.591 -9.070 1.00 93.19 91 THR A N 1
ATOM 718 C CA . THR A 1 91 ? -7.948 -9.805 -8.178 1.00 93.19 91 THR A CA 1
ATOM 719 C C . THR A 1 91 ? -7.336 -9.794 -6.780 1.00 93.19 91 THR A C 1
ATOM 721 O O . THR A 1 91 ? -6.768 -10.815 -6.370 1.00 93.19 91 THR A O 1
ATOM 724 N N . PRO A 1 92 ? -7.480 -8.696 -6.011 1.00 91.69 92 PRO A N 1
ATOM 725 C CA . PRO A 1 92 ? -7.013 -8.651 -4.628 1.00 91.69 92 PRO A CA 1
ATOM 726 C C . PRO A 1 92 ? -7.543 -9.817 -3.792 1.00 91.69 92 PRO A C 1
ATOM 728 O O . PRO A 1 92 ? -6.784 -10.474 -3.087 1.00 91.69 92 PRO A O 1
ATOM 731 N N . LEU A 1 93 ? -8.829 -10.154 -3.945 1.00 89.19 93 LEU A N 1
ATOM 732 C CA . LEU A 1 93 ? -9.431 -11.291 -3.251 1.00 89.19 93 LEU A CA 1
ATOM 733 C C . LEU A 1 93 ? -8.769 -12.622 -3.641 1.00 89.19 93 LEU A C 1
ATOM 735 O O . LEU A 1 93 ? -8.430 -13.401 -2.755 1.00 89.19 93 LEU A O 1
ATOM 739 N N . GLY A 1 94 ? -8.550 -12.870 -4.936 1.00 90.69 94 GLY A N 1
ATOM 740 C CA . GLY A 1 94 ? -7.935 -14.111 -5.411 1.00 90.69 94 GLY A CA 1
ATOM 741 C C . GLY A 1 94 ? -6.507 -14.299 -4.896 1.00 90.69 94 GLY A C 1
ATOM 742 O O . GLY A 1 94 ? -6.164 -15.382 -4.425 1.00 90.69 94 GLY A O 1
ATOM 743 N N . ILE A 1 95 ? -5.695 -13.235 -4.906 1.00 91.94 95 ILE A N 1
ATOM 744 C CA . ILE A 1 95 ? -4.341 -13.265 -4.334 1.00 91.94 95 ILE A CA 1
ATOM 745 C C . ILE A 1 95 ? -4.407 -13.520 -2.824 1.00 91.94 95 ILE A C 1
ATOM 747 O O . ILE A 1 95 ? -3.689 -14.381 -2.316 1.00 91.94 95 ILE A O 1
ATOM 751 N N . CYS A 1 96 ? -5.284 -12.827 -2.098 1.00 89.62 96 CYS A N 1
ATOM 752 C CA . CYS A 1 96 ? -5.381 -12.970 -0.646 1.00 89.62 96 CYS A CA 1
ATOM 753 C C . CYS A 1 96 ? -5.930 -14.325 -0.197 1.00 89.62 96 CYS A C 1
ATOM 755 O O . CYS A 1 96 ? -5.503 -14.844 0.831 1.00 89.62 96 CYS A O 1
ATOM 757 N N . GLN A 1 97 ? -6.829 -14.936 -0.968 1.00 87.62 97 GLN A N 1
ATOM 758 C CA . GLN A 1 97 ? -7.274 -16.311 -0.737 1.00 87.62 97 GLN A CA 1
ATOM 759 C C . GLN A 1 97 ? -6.153 -17.316 -1.022 1.00 87.62 97 GLN A C 1
ATOM 761 O O . GLN A 1 97 ? -5.921 -18.213 -0.214 1.00 87.62 97 GLN A O 1
ATOM 766 N N . ALA A 1 98 ? -5.414 -17.144 -2.126 1.00 88.44 98 ALA A N 1
ATOM 767 C CA . ALA A 1 98 ? -4.277 -18.003 -2.464 1.00 88.44 98 ALA A CA 1
ATOM 768 C C . ALA A 1 98 ? -3.165 -17.954 -1.401 1.00 88.44 98 ALA A C 1
ATOM 770 O O . ALA A 1 98 ? -2.509 -18.962 -1.150 1.00 88.44 98 ALA A O 1
ATOM 771 N N . ASN A 1 99 ? -2.996 -16.805 -0.741 1.00 85.06 99 ASN A N 1
ATOM 772 C CA . ASN A 1 99 ? -2.045 -16.612 0.356 1.00 85.06 99 ASN A CA 1
ATOM 773 C C . ASN A 1 99 ? -2.646 -16.874 1.747 1.00 85.06 99 ASN A C 1
ATOM 775 O O . ASN A 1 99 ? -2.002 -16.574 2.745 1.00 85.06 99 ASN A O 1
ATOM 779 N N . LYS A 1 100 ? -3.868 -17.425 1.830 1.00 82.62 100 LYS A N 1
ATOM 780 C CA . LYS A 1 100 ? -4.592 -17.728 3.081 1.00 82.62 100 LYS A CA 1
ATOM 781 C C . LYS A 1 100 ? -4.853 -16.520 4.001 1.00 82.62 100 LYS A C 1
ATOM 783 O O . LYS A 1 100 ? -5.376 -16.697 5.096 1.00 82.62 100 LYS A O 1
ATOM 788 N N . CYS A 1 101 ? -4.590 -15.294 3.548 1.00 83.50 101 CYS A N 1
ATOM 789 C CA . CYS A 1 101 ? -4.896 -14.065 4.282 1.00 83.50 101 CYS A CA 1
ATOM 790 C C . CYS A 1 101 ? -6.402 -13.795 4.354 1.00 83.50 101 CYS A C 1
ATOM 792 O O . CYS A 1 101 ? -6.857 -13.109 5.260 1.00 83.50 101 CYS A O 1
ATOM 794 N N . CYS A 1 102 ? -7.183 -14.301 3.394 1.00 85.19 102 CYS A N 1
ATOM 795 C CA . CYS A 1 102 ? -8.633 -14.136 3.389 1.00 85.19 102 CYS A CA 1
ATOM 796 C C . CYS A 1 102 ? -9.359 -15.483 3.531 1.00 85.19 102 CYS A C 1
ATOM 798 O O . CYS A 1 102 ? -9.556 -16.175 2.525 1.00 85.19 102 CYS A O 1
ATOM 800 N N . PRO A 1 103 ? -9.756 -15.865 4.762 1.00 80.06 103 PRO A N 1
ATOM 801 C CA . PRO A 1 103 ? -10.586 -17.036 5.005 1.00 80.06 103 PRO A CA 1
ATOM 802 C C . PRO A 1 103 ? -11.875 -17.053 4.166 1.00 80.06 103 PRO A C 1
ATOM 804 O O . PRO A 1 103 ? -12.424 -15.997 3.822 1.00 80.06 103 PRO A O 1
ATOM 807 N N . PRO A 1 104 ? -12.426 -18.247 3.882 1.00 73.56 104 PRO A N 1
ATOM 808 C CA . PRO A 1 104 ? -13.777 -18.356 3.353 1.00 73.56 104 PRO A CA 1
ATOM 809 C C . PRO A 1 104 ? -14.745 -17.621 4.292 1.00 73.56 104 PRO A C 1
ATOM 811 O O . PRO A 1 104 ? -14.726 -17.854 5.499 1.00 73.56 104 PRO A O 1
ATOM 814 N N . ASN A 1 105 ? -15.580 -16.742 3.734 1.00 79.75 105 ASN A N 1
ATOM 815 C CA . ASN A 1 105 ? -16.602 -15.938 4.424 1.00 79.75 105 ASN A CA 1
ATOM 816 C C . ASN A 1 105 ? -16.128 -14.649 5.123 1.00 79.75 105 ASN A C 1
ATOM 818 O O . ASN A 1 105 ? -16.959 -13.976 5.725 1.00 79.75 105 ASN A O 1
ATOM 822 N N . SER A 1 106 ? -14.865 -14.216 5.011 1.00 79.75 106 SER A N 1
ATOM 823 C CA . SER A 1 106 ? -14.433 -12.937 5.619 1.00 79.75 106 SER A CA 1
ATOM 824 C C . SER A 1 106 ? -15.257 -11.724 5.170 1.00 79.75 106 SER A C 1
ATOM 826 O O . SER A 1 106 ? -15.534 -10.841 5.975 1.00 79.75 106 SER A O 1
ATOM 828 N N . GLU A 1 107 ? -15.696 -11.680 3.908 1.00 79.62 107 GLU A N 1
ATOM 829 C CA . GLU A 1 107 ? -16.571 -10.601 3.424 1.00 79.62 107 GLU A CA 1
ATOM 830 C C . GLU A 1 107 ? -17.985 -10.668 4.018 1.00 7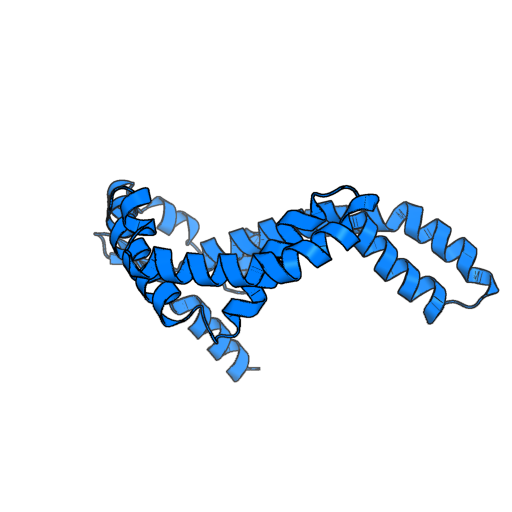9.62 107 GLU A C 1
ATOM 832 O O . GLU A 1 107 ? -18.596 -9.631 4.269 1.00 79.62 107 GLU A O 1
ATOM 837 N N . GLU A 1 108 ? -18.510 -11.872 4.248 1.00 84.06 108 GLU A N 1
ATOM 838 C CA . GLU A 1 108 ? -19.811 -12.071 4.892 1.00 84.06 108 GLU A CA 1
ATOM 839 C C . GLU A 1 108 ? -19.745 -11.683 6.369 1.00 84.06 108 GLU A C 1
ATOM 841 O O . GLU A 1 108 ? -20.600 -10.938 6.842 1.00 84.06 108 GLU A O 1
ATOM 846 N N . LEU A 1 109 ? -18.680 -12.099 7.062 1.00 83.00 109 LEU A N 1
ATOM 847 C CA . LEU A 1 109 ? -18.406 -11.709 8.441 1.00 83.00 109 LEU A CA 1
ATOM 848 C C . LEU A 1 109 ? -18.288 -10.191 8.558 1.00 83.00 109 LEU A C 1
ATOM 850 O O . LEU A 1 109 ? -18.967 -9.611 9.391 1.00 83.00 109 LEU A O 1
ATOM 854 N N . LEU A 1 110 ? -17.531 -9.525 7.678 1.00 81.00 110 LEU A N 1
ATOM 855 C CA . LEU A 1 110 ? -17.437 -8.061 7.666 1.00 81.00 110 LEU A CA 1
ATOM 856 C C . LEU A 1 110 ? -18.808 -7.387 7.483 1.00 81.00 110 LEU A C 1
ATOM 858 O O . LEU A 1 110 ? -19.093 -6.394 8.143 1.00 81.00 110 LEU A O 1
ATOM 862 N N . ARG A 1 111 ? -19.672 -7.918 6.608 1.00 82.94 111 ARG A N 1
ATOM 863 C CA . ARG A 1 111 ? -21.032 -7.384 6.393 1.00 82.94 111 ARG A CA 1
ATOM 864 C C . ARG A 1 111 ? -21.978 -7.641 7.564 1.00 82.94 111 ARG A C 1
ATOM 866 O O . ARG A 1 111 ? -22.981 -6.942 7.674 1.00 82.94 111 ARG A O 1
ATOM 873 N N . ALA A 1 112 ? -21.687 -8.635 8.399 1.00 87.94 112 ALA A N 1
ATOM 874 C CA . ALA A 1 112 ? -22.468 -8.928 9.592 1.00 87.94 112 ALA A CA 1
ATOM 875 C C . ALA A 1 112 ? -22.206 -7.925 10.730 1.00 87.94 112 ALA A C 1
ATOM 877 O O . ALA A 1 112 ? -23.048 -7.796 11.615 1.00 87.94 112 ALA A O 1
ATOM 878 N N . PHE A 1 113 ? -21.088 -7.186 10.697 1.00 86.56 113 PHE A N 1
ATOM 879 C CA . PHE A 1 113 ? -20.844 -6.096 11.641 1.00 86.56 113 PHE A CA 1
ATOM 880 C C . PHE A 1 113 ? -21.776 -4.922 11.351 1.00 86.56 113 PHE A C 1
ATOM 882 O O . PHE A 1 113 ? -21.864 -4.398 10.237 1.00 86.56 113 PHE A O 1
ATOM 889 N N . THR A 1 114 ? -22.455 -4.465 12.391 1.00 89.25 114 THR A N 1
ATOM 890 C CA . THR A 1 114 ? -23.254 -3.252 12.341 1.00 89.25 114 THR A CA 1
ATOM 891 C C . THR A 1 114 ? -22.354 -2.022 12.313 1.00 89.25 114 THR A C 1
ATOM 893 O O . THR A 1 114 ? -21.242 -1.998 12.843 1.00 89.25 114 THR A O 1
ATOM 896 N N . TYR A 1 115 ? -22.877 -0.931 11.754 1.00 87.25 115 TYR A N 1
ATOM 897 C CA . TYR A 1 115 ? -22.203 0.364 11.806 1.00 87.25 115 TYR A CA 1
ATOM 898 C C . TYR A 1 115 ? -21.855 0.784 13.244 1.00 87.25 115 TYR A C 1
ATOM 900 O O . TYR A 1 115 ? -20.804 1.371 13.470 1.00 87.25 115 TYR A O 1
ATOM 908 N N . GLN A 1 116 ? -22.714 0.475 14.221 1.00 90.12 116 GLN A N 1
ATOM 909 C CA . GLN A 1 116 ? -22.458 0.820 15.620 1.00 90.12 116 GLN A CA 1
ATOM 910 C C . GLN A 1 116 ? -21.286 0.035 16.212 1.00 90.12 116 GLN A C 1
ATOM 912 O O . GLN A 1 116 ? -20.504 0.622 16.949 1.00 90.12 116 GLN A O 1
ATOM 917 N N . GLU A 1 117 ? -21.131 -1.244 15.864 1.00 87.75 117 GLU A N 1
ATOM 918 C CA . GLU A 1 117 ? -19.999 -2.064 16.316 1.00 87.75 117 GLU A CA 1
ATOM 919 C C . GLU A 1 117 ? -18.678 -1.550 15.743 1.00 87.75 117 GLU A C 1
ATOM 921 O O . GLU A 1 117 ? -17.730 -1.321 16.486 1.00 87.75 117 GLU A O 1
ATOM 926 N N . ILE A 1 118 ? -18.642 -1.242 14.444 1.00 82.56 118 ILE A N 1
ATOM 927 C CA . ILE A 1 118 ? -17.455 -0.647 13.808 1.00 82.56 118 ILE A CA 1
ATOM 928 C C . ILE A 1 118 ? -17.116 0.705 14.455 1.00 82.56 118 ILE A C 1
ATOM 930 O O . ILE A 1 118 ? -15.954 1.014 14.720 1.00 82.56 118 ILE A O 1
ATOM 934 N N . GLN A 1 119 ? -18.132 1.523 14.742 1.00 85.88 119 GLN A N 1
ATOM 935 C CA . GLN A 1 119 ? -17.924 2.822 15.378 1.00 85.88 119 GLN A CA 1
ATOM 936 C C . GLN A 1 119 ? -17.501 2.719 16.842 1.00 85.88 119 GLN A C 1
ATOM 938 O O . GLN A 1 119 ? -16.788 3.605 17.317 1.00 85.88 119 GLN A O 1
ATOM 943 N N . ALA A 1 120 ? -17.900 1.663 17.550 1.00 87.94 120 ALA A N 1
ATOM 944 C CA . ALA A 1 120 ? -17.442 1.408 18.908 1.00 87.94 120 ALA A CA 1
ATOM 945 C C . ALA A 1 120 ? -15.934 1.111 18.941 1.00 87.94 120 ALA A C 1
ATOM 947 O O . ALA A 1 120 ? -15.246 1.606 19.831 1.00 87.94 120 ALA A O 1
ATOM 948 N N . GLU A 1 121 ? -15.409 0.409 17.932 1.00 85.44 121 GLU A N 1
ATOM 949 C CA . GLU A 1 121 ? -13.982 0.068 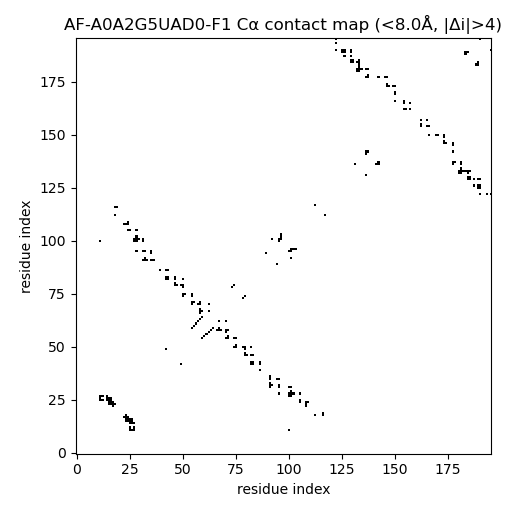17.829 1.00 85.44 121 GLU A CA 1
ATOM 950 C C . GLU A 1 121 ? -13.090 1.224 17.364 1.00 85.44 121 GLU A C 1
ATOM 952 O O . GLU A 1 121 ? -11.884 1.230 17.623 1.00 85.44 121 GLU A O 1
ATOM 957 N N . LYS A 1 122 ? -13.670 2.255 16.739 1.00 87.38 122 LYS A N 1
ATOM 958 C CA . LYS A 1 122 ? -12.939 3.425 16.232 1.00 87.38 122 LYS A CA 1
ATOM 959 C C . LYS A 1 122 ? -12.033 4.071 17.291 1.00 87.38 122 LYS A C 1
ATOM 961 O O . LYS A 1 122 ? -10.857 4.322 17.028 1.00 87.38 122 LYS A O 1
ATOM 966 N N . CYS A 1 123 ? -12.570 4.373 18.474 1.00 90.81 123 CYS A N 1
ATOM 967 C CA . CYS A 1 123 ? -11.822 5.092 19.511 1.00 90.81 123 CYS A CA 1
ATOM 968 C C . CYS A 1 123 ? -10.822 4.214 20.285 1.00 90.81 123 CYS A C 1
ATOM 970 O O . CYS A 1 123 ? -9.689 4.660 20.470 1.00 90.81 123 CYS A O 1
ATOM 972 N N . PRO A 1 124 ? -11.170 2.989 20.728 1.00 90.56 124 PRO A N 1
ATOM 973 C CA . PRO A 1 124 ? -10.203 2.049 21.296 1.00 90.56 124 PRO A CA 1
ATOM 974 C C . PRO A 1 124 ? -9.031 1.765 20.349 1.00 90.56 124 PRO A C 1
ATOM 976 O O . PRO A 1 124 ? -7.875 1.845 20.769 1.00 90.56 124 PRO A O 1
ATOM 979 N N . THR A 1 125 ? -9.318 1.532 19.064 1.00 86.69 125 THR A N 1
ATOM 980 C CA . THR A 1 125 ? -8.292 1.269 18.046 1.00 86.69 125 THR A CA 1
ATOM 981 C C . THR A 1 125 ? -7.382 2.475 17.847 1.00 86.69 125 THR A C 1
ATOM 983 O O . THR A 1 125 ? -6.162 2.322 17.847 1.00 86.69 125 THR A O 1
ATOM 986 N N . MET A 1 126 ? -7.937 3.691 17.743 1.00 91.50 126 MET A N 1
ATOM 987 C CA . MET A 1 126 ? -7.108 4.892 17.593 1.00 91.50 126 MET A CA 1
ATOM 988 C C . MET A 1 126 ? -6.208 5.127 18.810 1.00 91.50 126 MET A C 1
ATOM 990 O O . MET A 1 126 ? -5.027 5.411 18.643 1.00 91.50 126 MET A O 1
ATOM 994 N N . LYS A 1 127 ? -6.720 4.932 20.029 1.00 93.00 127 LYS A N 1
ATOM 995 C CA . LYS A 1 127 ? -5.909 5.039 21.254 1.00 93.00 127 LYS A CA 1
ATOM 996 C C . LYS A 1 127 ? -4.780 4.008 21.289 1.00 93.00 127 LYS A C 1
ATOM 998 O O . LYS A 1 127 ? -3.669 4.322 21.713 1.00 93.00 127 LYS A O 1
ATOM 1003 N N . SER A 1 128 ? -5.049 2.782 20.835 1.00 89.88 128 SER A N 1
ATOM 1004 C CA . SER A 1 128 ? -4.027 1.738 20.714 1.00 89.88 128 SER A CA 1
ATOM 1005 C C . SER A 1 128 ? -2.948 2.127 19.701 1.00 89.88 128 SER A C 1
ATOM 1007 O O . SER A 1 128 ? -1.757 2.075 20.013 1.00 89.88 128 SER A O 1
ATOM 1009 N N . LEU A 1 129 ? -3.361 2.612 18.525 1.00 89.38 129 LEU A N 1
ATOM 1010 C CA . LEU A 1 129 ? -2.452 3.099 17.490 1.00 89.38 129 LEU A CA 1
ATOM 1011 C C . LEU A 1 129 ? -1.593 4.264 17.993 1.00 89.38 129 LEU A C 1
ATOM 1013 O O . LEU A 1 129 ? -0.383 4.255 17.793 1.00 89.38 129 LEU A O 1
ATOM 1017 N N . GLU A 1 130 ? -2.188 5.244 18.671 1.00 92.06 130 GLU A N 1
ATOM 1018 C CA . GLU A 1 130 ? -1.463 6.365 19.277 1.00 92.06 130 GLU A CA 1
ATOM 1019 C C . GLU A 1 130 ? -0.402 5.890 20.260 1.00 92.06 130 GLU A C 1
ATOM 1021 O O . GLU A 1 130 ? 0.757 6.289 20.160 1.00 92.06 130 GLU A O 1
ATOM 1026 N N . SER A 1 131 ? -0.773 5.000 21.181 1.00 92.88 131 SER A N 1
ATOM 1027 C CA . SER A 1 131 ? 0.165 4.437 22.149 1.00 92.88 131 SER A CA 1
ATOM 1028 C C . SER A 1 131 ? 1.312 3.697 21.456 1.00 92.88 131 SER A C 1
ATOM 1030 O O . SER A 1 131 ? 2.482 3.875 21.823 1.00 92.88 131 SER A O 1
ATOM 1032 N N . TYR A 1 132 ? 0.995 2.919 20.416 1.00 88.81 132 TYR A N 1
ATOM 1033 C CA . TYR A 1 132 ? 1.991 2.209 19.627 1.00 88.81 132 TYR A CA 1
ATOM 1034 C C . TYR A 1 132 ? 2.939 3.175 18.918 1.00 88.81 132 TYR A C 1
ATOM 1036 O O . TYR A 1 132 ? 4.152 3.033 19.056 1.00 88.81 132 TYR A O 1
ATOM 1044 N N . VAL A 1 133 ? 2.410 4.171 18.203 1.00 91.38 133 VAL A N 1
ATOM 1045 C CA . VAL A 1 133 ? 3.203 5.166 17.469 1.00 91.38 133 VAL A CA 1
ATOM 1046 C C . VAL A 1 133 ? 4.084 5.958 18.429 1.00 91.38 133 VAL A C 1
ATOM 1048 O O . VAL A 1 133 ? 5.283 6.064 18.193 1.00 91.38 133 VAL A O 1
ATOM 1051 N N . ALA A 1 134 ? 3.531 6.444 19.541 1.00 93.94 134 ALA A N 1
ATOM 1052 C CA . ALA A 1 134 ? 4.279 7.200 20.541 1.00 93.94 134 ALA A CA 1
ATOM 1053 C C . ALA A 1 134 ? 5.469 6.410 21.113 1.00 93.94 134 ALA A C 1
ATOM 1055 O O . ALA A 1 134 ? 6.517 6.995 21.381 1.00 93.94 134 ALA A O 1
ATOM 1056 N N . SER A 1 135 ? 5.317 5.092 21.283 1.00 91.81 135 SER A N 1
ATOM 1057 C CA . SER A 1 135 ? 6.311 4.259 21.976 1.00 91.81 135 SER A CA 1
ATOM 1058 C C . SER A 1 135 ? 7.268 3.518 21.043 1.00 91.81 135 SER A C 1
ATOM 1060 O O . SER A 1 135 ? 8.381 3.200 21.450 1.00 91.81 135 SER A O 1
ATOM 1062 N N . ASN A 1 136 ? 6.844 3.211 19.814 1.00 88.06 136 ASN A N 1
ATOM 1063 C CA . ASN A 1 136 ? 7.544 2.264 18.943 1.00 88.06 136 ASN A CA 1
ATOM 1064 C C . ASN A 1 136 ? 7.949 2.844 17.588 1.00 88.06 136 ASN A C 1
ATOM 1066 O O . ASN A 1 136 ? 8.682 2.175 16.865 1.00 88.06 136 ASN A O 1
ATOM 1070 N N . ILE A 1 137 ? 7.495 4.040 17.189 1.00 90.44 137 ILE A N 1
ATOM 1071 C CA . ILE A 1 137 ? 7.874 4.552 15.863 1.00 90.44 137 ILE A CA 1
ATOM 1072 C C . ILE A 1 137 ? 9.342 4.981 15.816 1.00 90.44 137 ILE A C 1
ATOM 1074 O O . ILE A 1 137 ? 10.008 4.685 14.837 1.00 90.44 137 ILE A O 1
ATOM 1078 N N . ILE A 1 138 ? 9.863 5.625 16.866 1.00 93.06 138 ILE A N 1
ATOM 1079 C CA . ILE A 1 138 ? 11.244 6.126 16.910 1.00 93.06 138 ILE A CA 1
ATOM 1080 C C . ILE A 1 138 ? 12.205 5.015 17.339 1.00 93.06 138 ILE A C 1
ATOM 1082 O O . ILE A 1 138 ? 11.964 4.319 18.322 1.00 93.06 138 ILE A O 1
ATOM 1086 N N . GLY A 1 139 ? 13.318 4.870 16.622 1.00 88.31 139 GLY A N 1
ATOM 1087 C CA . GLY A 1 139 ? 14.342 3.856 16.862 1.00 88.31 139 GLY A CA 1
ATOM 1088 C C . GLY A 1 139 ? 13.981 2.458 16.352 1.00 88.31 139 GLY A C 1
ATOM 1089 O O . GLY A 1 139 ? 14.744 1.520 16.587 1.00 88.31 139 GLY A O 1
ATOM 1090 N N . SER A 1 140 ? 12.849 2.296 15.661 1.00 86.44 140 SER A N 1
ATOM 1091 C CA . SER A 1 140 ? 12.407 1.012 15.109 1.00 86.44 140 SER A CA 1
ATOM 1092 C C . SER A 1 140 ? 12.642 0.914 13.598 1.00 86.44 140 SER A C 1
ATOM 1094 O O . SER A 1 140 ? 12.850 1.925 12.923 1.00 86.44 140 SER A O 1
ATOM 1096 N N . PRO A 1 141 ? 12.557 -0.296 13.012 1.00 87.50 141 PRO A N 1
ATOM 1097 C CA . PRO A 1 141 ? 12.573 -0.455 11.557 1.00 87.50 141 PRO A CA 1
ATOM 1098 C C . PRO A 1 141 ? 11.467 0.340 10.839 1.00 87.50 141 PRO A C 1
ATOM 1100 O O . PRO A 1 141 ? 11.647 0.736 9.686 1.00 87.50 141 PRO A O 1
ATOM 1103 N N . ILE A 1 142 ? 10.345 0.604 11.522 1.00 85.00 142 ILE A N 1
ATOM 1104 C CA . ILE A 1 142 ? 9.212 1.361 10.976 1.00 85.00 142 ILE A CA 1
ATOM 1105 C C . ILE A 1 142 ? 9.588 2.834 10.774 1.00 85.00 142 ILE A C 1
ATOM 1107 O O . ILE A 1 142 ? 9.122 3.428 9.806 1.00 85.00 142 ILE A O 1
ATOM 1111 N N . GLU A 1 143 ? 10.472 3.407 11.603 1.00 90.81 143 GLU A N 1
ATOM 1112 C CA . GLU A 1 143 ? 10.930 4.800 11.470 1.00 90.81 143 GLU A CA 1
ATOM 1113 C C . GLU A 1 143 ? 11.446 5.086 10.056 1.00 90.81 143 GLU A C 1
ATOM 1115 O O . GLU A 1 143 ? 10.962 5.977 9.360 1.00 90.81 143 GLU A O 1
ATOM 1120 N N . LYS A 1 144 ? 12.406 4.273 9.600 1.00 90.44 144 LYS A N 1
ATOM 1121 C CA . LYS A 1 144 ? 13.054 4.444 8.295 1.00 90.44 144 LYS A CA 1
ATOM 1122 C C . LYS A 1 144 ? 12.112 4.124 7.147 1.00 90.44 144 LYS A C 1
ATOM 1124 O O . LYS A 1 144 ? 12.158 4.796 6.121 1.00 90.44 144 LYS A O 1
ATOM 1129 N N . TYR A 1 145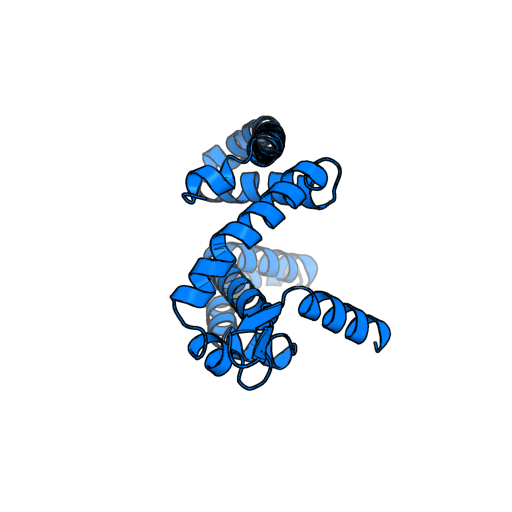 ? 11.250 3.124 7.320 1.00 86.69 145 TYR A N 1
ATOM 1130 C CA . TYR A 1 145 ? 10.215 2.822 6.338 1.00 86.69 145 TYR A CA 1
ATOM 1131 C C . TYR A 1 145 ? 9.266 4.014 6.149 1.00 86.69 145 TYR A C 1
ATOM 1133 O O . TYR A 1 145 ? 8.997 4.411 5.017 1.00 86.69 145 TYR A O 1
ATOM 1141 N N . PHE A 1 146 ? 8.819 4.631 7.244 1.00 89.38 146 PHE A N 1
ATOM 1142 C CA . PHE A 1 146 ? 7.930 5.788 7.213 1.00 89.38 146 PHE A CA 1
ATOM 1143 C C . PHE A 1 146 ? 8.609 7.022 6.601 1.00 89.38 146 PHE A C 1
ATOM 1145 O O . PHE A 1 146 ? 8.028 7.670 5.733 1.00 8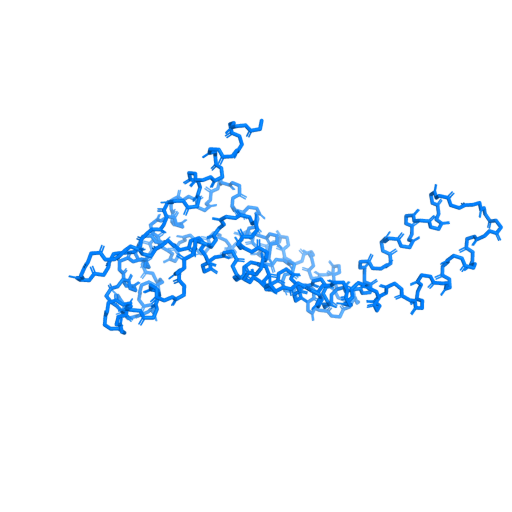9.38 146 PHE A O 1
ATOM 1152 N N . GLU A 1 147 ? 9.863 7.312 6.965 1.00 94.31 147 GLU A N 1
ATOM 1153 C CA . GLU A 1 147 ? 10.646 8.400 6.357 1.00 94.31 147 GLU A CA 1
ATOM 1154 C C . GLU A 1 147 ? 10.806 8.239 4.835 1.00 94.31 147 GLU A C 1
ATOM 1156 O O . GLU A 1 147 ? 10.626 9.200 4.075 1.00 94.31 147 GLU A O 1
ATOM 1161 N N . ASN A 1 148 ? 11.139 7.025 4.386 1.00 90.56 148 ASN A N 1
ATOM 1162 C CA . ASN A 1 148 ? 11.304 6.717 2.968 1.00 90.56 148 ASN A CA 1
ATOM 1163 C C . ASN A 1 148 ? 9.966 6.811 2.235 1.00 90.56 148 ASN A C 1
ATOM 1165 O O . ASN A 1 148 ? 9.884 7.488 1.217 1.00 90.56 148 ASN A O 1
ATOM 1169 N N . SER A 1 149 ? 8.903 6.232 2.796 1.00 89.50 149 SER A N 1
ATOM 1170 C CA . SER A 1 149 ? 7.559 6.288 2.215 1.00 89.50 149 SER A CA 1
ATOM 1171 C C . SER A 1 149 ? 7.047 7.727 2.072 1.00 89.50 149 SER A C 1
ATOM 1173 O O . SER A 1 149 ? 6.523 8.096 1.019 1.00 89.50 149 SER A O 1
ATOM 1175 N N . LEU A 1 150 ? 7.273 8.589 3.072 1.00 91.88 150 LEU A N 1
ATOM 1176 C CA . LEU A 1 150 ? 6.975 10.024 2.977 1.00 91.88 150 LEU A CA 1
ATOM 1177 C C . LEU A 1 150 ? 7.754 10.690 1.840 1.00 91.88 150 LEU A C 1
ATOM 1179 O O . LEU A 1 150 ? 7.188 11.460 1.061 1.00 91.88 150 LEU A O 1
ATOM 1183 N N . THR A 1 151 ? 9.051 10.399 1.745 1.00 93.12 151 THR A N 1
ATOM 1184 C CA . THR A 1 151 ? 9.926 10.935 0.697 1.00 93.12 151 THR A CA 1
ATOM 1185 C C . THR A 1 151 ? 9.455 10.506 -0.684 1.00 93.12 151 THR A C 1
ATOM 1187 O O . THR A 1 151 ? 9.291 11.350 -1.565 1.00 93.12 151 THR A O 1
ATOM 1190 N N . ASP A 1 152 ? 9.185 9.219 -0.862 1.00 88.31 152 ASP A N 1
ATOM 1191 C CA . ASP A 1 152 ? 8.775 8.643 -2.133 1.00 88.31 152 ASP A CA 1
ATOM 1192 C C . ASP A 1 152 ? 7.398 9.153 -2.539 1.00 88.31 152 ASP A C 1
ATOM 1194 O O . ASP A 1 152 ? 7.234 9.629 -3.660 1.00 88.31 152 ASP A O 1
ATOM 1198 N N . THR A 1 153 ? 6.428 9.178 -1.626 1.00 86.88 153 THR A N 1
ATOM 1199 C CA . THR A 1 153 ? 5.075 9.688 -1.900 1.00 86.88 153 THR A CA 1
ATOM 1200 C C . THR A 1 153 ? 5.091 11.152 -2.340 1.00 86.88 153 THR A C 1
ATOM 1202 O O . THR A 1 153 ? 4.374 11.537 -3.265 1.00 86.88 153 THR A O 1
ATOM 1205 N N . ILE A 1 154 ? 5.908 11.988 -1.693 1.00 88.88 154 ILE A N 1
ATOM 1206 C CA . ILE A 1 154 ? 5.981 13.420 -2.004 1.00 88.88 154 ILE A CA 1
ATOM 1207 C C . ILE A 1 154 ? 6.787 13.656 -3.285 1.00 88.88 154 ILE A C 1
ATOM 1209 O O . ILE A 1 154 ? 6.350 14.400 -4.165 1.00 88.88 154 ILE A O 1
ATOM 1213 N N . CYS A 1 155 ? 7.952 13.024 -3.419 1.00 91.25 155 CYS A N 1
ATOM 1214 C CA . CYS A 1 155 ? 8.860 13.302 -4.526 1.00 91.25 155 CYS A CA 1
ATOM 1215 C C . CYS A 1 155 ? 8.480 12.583 -5.824 1.00 91.25 155 CYS A C 1
ATOM 1217 O O . CYS A 1 155 ? 8.749 13.131 -6.892 1.00 91.25 155 CYS A O 1
ATOM 1219 N N . SER A 1 156 ? 7.816 11.424 -5.775 1.00 83.94 156 SER A N 1
ATOM 1220 C CA . SER A 1 156 ? 7.314 10.730 -6.978 1.00 83.94 156 SER A CA 1
ATOM 1221 C C . SER A 1 156 ? 6.247 11.531 -7.725 1.00 83.94 156 SER A C 1
ATOM 1223 O O . SER A 1 156 ? 6.134 11.427 -8.942 1.00 83.94 156 SER A O 1
ATOM 1225 N N . ARG A 1 157 ? 5.501 12.383 -7.013 1.00 81.81 157 ARG A N 1
ATOM 1226 C CA . ARG A 1 157 ? 4.495 13.284 -7.595 1.00 81.81 157 ARG A CA 1
ATOM 1227 C C . ARG A 1 157 ? 5.100 14.557 -8.191 1.00 81.81 157 ARG A C 1
ATOM 1229 O O . ARG A 1 157 ? 4.388 15.332 -8.826 1.00 81.81 157 ARG A O 1
ATOM 1236 N N . SER A 1 158 ? 6.392 14.802 -7.970 1.00 81.06 158 SER A N 1
ATOM 1237 C CA . SER A 1 158 ? 7.089 15.959 -8.529 1.00 81.06 158 SER A CA 1
ATOM 1238 C C . SER A 1 158 ? 7.551 15.693 -9.965 1.00 81.06 158 SER A C 1
ATOM 1240 O O . SER A 1 158 ? 7.829 14.561 -10.352 1.00 81.06 158 SER A O 1
ATOM 1242 N N . ILE A 1 159 ? 7.646 16.751 -10.775 1.00 84.44 159 ILE A N 1
ATOM 1243 C CA . ILE A 1 159 ? 8.211 16.657 -12.129 1.00 84.44 159 ILE A CA 1
ATOM 1244 C C . ILE A 1 159 ? 9.671 16.196 -12.007 1.00 84.44 159 ILE A C 1
ATOM 1246 O O . ILE A 1 159 ? 10.390 16.681 -11.133 1.00 84.44 159 ILE A O 1
ATOM 1250 N N . SER A 1 160 ? 10.127 15.319 -12.907 1.00 81.06 160 SER A N 1
ATOM 1251 C CA . SER A 1 160 ? 11.468 14.703 -12.874 1.00 81.06 160 SER A CA 1
ATOM 1252 C C . SER A 1 160 ? 12.618 15.698 -12.662 1.00 81.06 160 SER A C 1
ATOM 1254 O O . SER A 1 160 ? 13.566 15.405 -11.938 1.00 81.06 160 SER A O 1
ATOM 1256 N N . LEU A 1 161 ? 12.505 16.911 -13.217 1.00 85.31 161 LEU A N 1
ATOM 1257 C CA . LEU A 1 161 ? 13.464 18.009 -13.032 1.00 85.31 161 LEU A CA 1
ATOM 1258 C C . LEU A 1 161 ? 13.685 18.396 -11.559 1.00 85.31 161 LEU A C 1
ATOM 1260 O O . LEU A 1 161 ? 14.783 18.800 -11.181 1.00 85.31 161 LEU A O 1
ATOM 1264 N N . PHE A 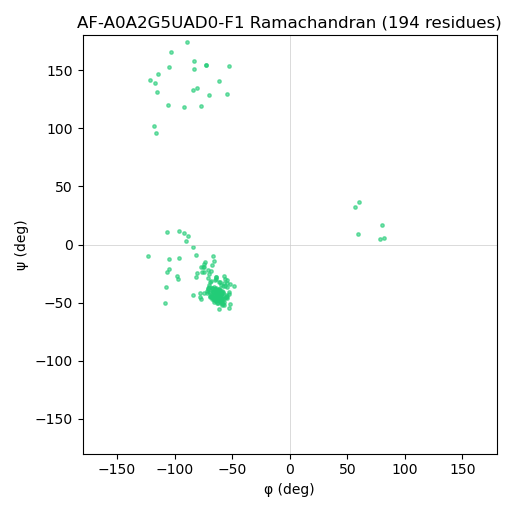1 162 ? 12.656 18.283 -10.721 1.00 90.06 162 PHE A N 1
ATOM 1265 C CA . PHE A 1 162 ? 12.707 18.667 -9.312 1.00 90.06 162 PHE A CA 1
ATOM 1266 C C . PHE A 1 162 ? 13.002 17.501 -8.373 1.00 90.06 162 PHE A C 1
ATOM 1268 O O . PHE A 1 162 ? 13.336 17.748 -7.215 1.00 90.06 162 PHE A O 1
ATOM 1275 N N . GLN A 1 163 ? 12.941 16.258 -8.851 1.00 87.00 163 GLN A N 1
ATOM 1276 C CA . GLN A 1 163 ? 13.082 15.065 -8.019 1.00 87.00 163 GLN A CA 1
ATOM 1277 C C . GLN A 1 163 ? 14.381 15.042 -7.183 1.00 87.00 163 GLN A C 1
ATOM 1279 O O . GLN A 1 163 ? 14.276 14.836 -5.971 1.00 87.00 163 GLN A O 1
ATOM 1284 N N . PRO A 1 164 ? 15.581 15.357 -7.725 1.00 90.94 164 PRO A N 1
ATOM 1285 C CA . PRO A 1 164 ? 16.812 15.384 -6.922 1.00 90.94 164 PRO A CA 1
ATOM 1286 C C . PRO A 1 164 ? 16.777 16.460 -5.831 1.00 90.94 164 PRO A C 1
ATOM 1288 O O . PRO A 1 164 ? 17.254 16.268 -4.711 1.00 90.94 164 PRO A O 1
ATOM 1291 N N . THR A 1 165 ? 16.178 17.611 -6.145 1.00 93.88 165 THR A N 1
ATOM 1292 C CA . THR A 1 165 ? 16.036 18.707 -5.183 1.00 93.88 165 THR A CA 1
ATOM 1293 C C . THR A 1 165 ? 15.025 18.349 -4.095 1.00 93.88 165 THR A C 1
ATOM 1295 O O . THR A 1 165 ? 15.286 18.612 -2.922 1.00 93.88 165 THR A O 1
ATOM 1298 N N . CYS A 1 166 ? 13.915 17.704 -4.462 1.00 95.38 166 CYS A N 1
ATOM 1299 C CA . CYS A 1 166 ? 12.914 17.196 -3.532 1.00 95.38 166 CYS A CA 1
ATOM 1300 C C . CYS A 1 166 ? 13.524 16.185 -2.559 1.00 95.38 166 CYS A C 1
ATOM 1302 O O . CYS A 1 166 ? 13.411 16.371 -1.351 1.00 95.38 166 CYS A O 1
ATOM 1304 N N . GLN A 1 167 ? 14.253 15.185 -3.065 1.00 94.19 167 GLN A N 1
ATOM 1305 C CA . GLN A 1 167 ? 14.930 14.186 -2.233 1.00 94.19 167 GLN A CA 1
ATOM 1306 C C . GLN A 1 167 ? 15.859 14.849 -1.212 1.00 94.19 167 GLN A C 1
ATOM 1308 O O . GLN A 1 167 ? 15.802 14.537 -0.026 1.00 94.19 167 GLN A O 1
ATOM 1313 N N . ARG A 1 168 ? 16.652 15.841 -1.639 1.00 94.88 168 ARG A N 1
ATOM 1314 C CA . ARG A 1 168 ? 17.541 16.586 -0.736 1.00 94.88 168 ARG A CA 1
ATOM 1315 C C . ARG A 1 168 ? 16.788 17.324 0.373 1.00 94.88 168 ARG A C 1
ATOM 1317 O O . ARG A 1 168 ? 17.278 17.382 1.497 1.00 94.88 168 ARG A O 1
ATOM 1324 N N . ILE A 1 169 ? 15.627 17.903 0.070 1.00 95.38 169 ILE A N 1
ATOM 1325 C CA . ILE A 1 169 ? 14.771 18.547 1.077 1.00 95.38 169 ILE A CA 1
ATOM 1326 C C . ILE A 1 169 ? 14.202 17.490 2.029 1.00 95.38 169 ILE A C 1
ATOM 1328 O O . ILE A 1 169 ? 14.272 17.651 3.249 1.00 95.38 169 ILE A O 1
ATOM 1332 N N . MET A 1 170 ? 13.691 16.387 1.484 1.00 95.94 170 MET A N 1
ATOM 1333 C CA . MET A 1 170 ? 13.064 15.321 2.258 1.00 95.94 170 MET A CA 1
ATOM 1334 C C . MET A 1 170 ? 14.033 14.609 3.205 1.00 95.94 170 MET A C 1
ATOM 1336 O O . MET A 1 170 ? 13.617 14.261 4.305 1.00 95.94 170 MET A O 1
ATOM 1340 N N . LEU A 1 171 ? 15.331 14.536 2.883 1.00 94.56 171 LEU A N 1
ATOM 1341 C CA . LEU A 1 171 ? 16.365 14.060 3.818 1.00 94.56 171 LEU A CA 1
ATOM 1342 C C . LEU A 1 171 ? 16.374 14.817 5.158 1.00 94.56 171 LEU A C 1
ATOM 1344 O O . LEU A 1 171 ? 16.731 14.246 6.183 1.00 94.56 171 LEU A O 1
ATOM 1348 N N . ALA A 1 172 ? 15.990 16.097 5.167 1.00 94.44 172 ALA A N 1
ATOM 1349 C CA . ALA A 1 172 ? 15.894 16.894 6.390 1.00 94.44 172 ALA A CA 1
ATOM 1350 C C . ALA A 1 172 ? 14.466 16.957 6.959 1.00 94.44 172 ALA A C 1
ATOM 1352 O O . ALA A 1 172 ? 14.293 17.120 8.168 1.00 94.44 172 ALA A O 1
ATOM 1353 N N . VAL A 1 173 ? 13.446 16.868 6.100 1.00 96.12 173 VAL A N 1
ATOM 1354 C CA . VAL A 1 173 ? 12.036 17.025 6.486 1.00 96.12 173 VAL A CA 1
ATOM 1355 C C . VAL A 1 173 ? 11.437 15.723 7.018 1.00 96.12 173 VAL A C 1
ATOM 1357 O O . VAL A 1 173 ? 10.764 15.764 8.046 1.00 96.12 173 VAL A O 1
ATOM 1360 N N . ALA A 1 174 ? 11.698 14.581 6.377 1.00 96.06 174 ALA A N 1
ATOM 1361 C CA . ALA A 1 174 ? 11.091 13.300 6.742 1.00 96.06 174 ALA A CA 1
ATOM 1362 C C . ALA A 1 174 ? 11.382 12.883 8.199 1.00 96.06 174 ALA A C 1
ATOM 1364 O O . ALA A 1 174 ? 10.425 12.552 8.906 1.00 96.06 174 ALA A O 1
ATOM 1365 N N . PRO A 1 175 ? 12.623 12.997 8.725 1.00 95.75 175 PRO A N 1
ATOM 1366 C CA . PRO A 1 175 ? 12.893 12.651 10.123 1.00 95.75 175 PRO A CA 1
ATOM 1367 C C . PRO A 1 175 ? 12.168 13.574 11.109 1.00 95.75 175 PRO A C 1
ATOM 1369 O O . PRO A 1 175 ? 11.630 13.135 12.124 1.00 95.75 175 PRO A O 1
ATOM 1372 N N . ARG A 1 176 ? 12.089 14.875 10.794 1.00 95.81 176 ARG A N 1
ATOM 1373 C CA . ARG A 1 176 ? 11.373 15.855 11.628 1.00 95.81 176 ARG A CA 1
ATOM 1374 C C . ARG A 1 176 ? 9.877 15.580 11.654 1.00 95.81 176 ARG A C 1
ATOM 1376 O O . ARG A 1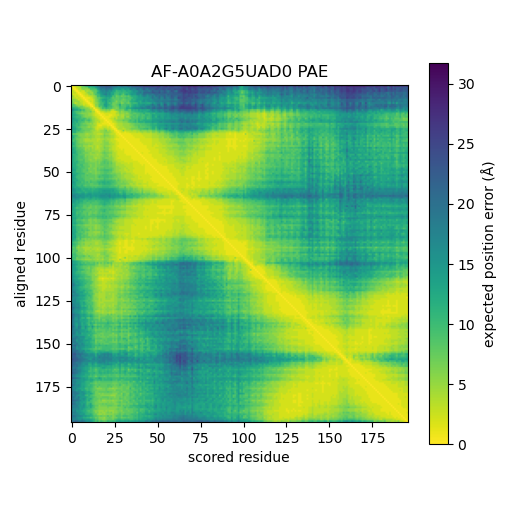 176 ? 9.260 15.697 12.706 1.00 95.81 176 ARG A O 1
ATOM 1383 N N . PHE A 1 177 ? 9.305 15.216 10.511 1.00 95.38 177 PHE A N 1
ATOM 1384 C CA . PHE A 1 177 ? 7.893 14.869 10.410 1.00 95.38 177 PHE A CA 1
ATOM 1385 C C . PHE A 1 177 ? 7.577 13.575 11.171 1.00 95.38 177 PHE A C 1
ATOM 1387 O O . PHE A 1 177 ? 6.585 13.513 11.893 1.00 95.38 177 PHE A O 1
ATOM 1394 N N . THR A 1 178 ? 8.453 12.574 11.079 1.00 94.38 178 THR A N 1
ATOM 1395 C CA . THR A 1 178 ? 8.341 11.319 11.838 1.00 94.38 178 THR A CA 1
ATOM 1396 C C . THR A 1 178 ? 8.401 11.580 13.344 1.00 94.38 178 THR A C 1
ATOM 1398 O O . THR A 1 178 ? 7.522 11.146 14.087 1.00 94.38 178 THR A O 1
ATOM 1401 N N . SER A 1 179 ? 9.362 12.394 13.795 1.00 95.06 179 SER A N 1
ATOM 1402 C CA . S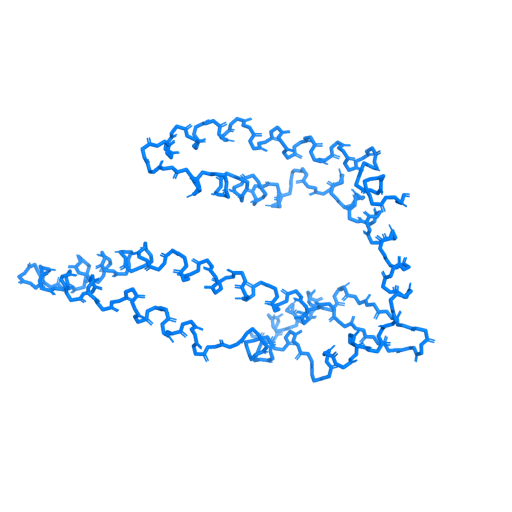ER A 1 179 ? 9.458 12.824 15.194 1.00 95.06 179 SER A CA 1
ATOM 1403 C C . SER A 1 179 ? 8.221 13.603 15.656 1.00 95.06 179 SER A C 1
ATOM 1405 O O . SER A 1 179 ? 7.682 13.312 16.722 1.00 95.06 179 SER A O 1
ATOM 1407 N N . LEU A 1 180 ? 7.713 14.536 14.844 1.00 96.00 180 LEU A N 1
ATOM 1408 C CA . LEU A 1 180 ? 6.477 15.257 15.148 1.00 96.00 180 LEU A CA 1
ATOM 1409 C C . LEU A 1 180 ? 5.278 14.306 15.252 1.00 96.00 180 LEU A C 1
ATOM 1411 O O . LEU A 1 180 ? 4.457 14.466 16.145 1.00 96.00 180 LEU A O 1
ATOM 1415 N N . THR A 1 181 ? 5.192 13.299 14.383 1.00 94.12 181 THR A N 1
ATOM 1416 C CA . THR A 1 181 ? 4.124 12.287 14.412 1.00 94.12 181 THR A CA 1
ATOM 1417 C C . THR A 1 181 ? 4.126 11.526 15.740 1.00 94.12 181 THR A C 1
ATOM 1419 O O . THR A 1 181 ? 3.068 11.354 16.343 1.00 94.12 181 THR A O 1
ATOM 1422 N N . ALA A 1 182 ? 5.305 11.150 16.247 1.00 95.25 182 ALA A N 1
ATOM 1423 C CA . ALA A 1 182 ? 5.446 10.517 17.559 1.00 95.25 182 ALA A CA 1
ATOM 1424 C C . ALA A 1 182 ? 4.983 11.430 18.711 1.00 95.25 182 ALA A C 1
ATOM 1426 O O . ALA A 1 182 ? 4.314 10.970 19.636 1.00 95.25 182 ALA A O 1
ATOM 1427 N N . VAL A 1 183 ? 5.296 12.730 18.642 1.00 96.75 183 VAL A N 1
ATOM 1428 C CA . VAL A 1 183 ? 4.855 13.727 19.636 1.00 96.75 183 VAL A CA 1
ATOM 1429 C C . VAL A 1 183 ? 3.340 13.929 19.589 1.00 96.75 183 VAL A C 1
ATOM 1431 O O . VAL A 1 183 ? 2.678 13.920 20.618 1.00 96.75 183 VAL A O 1
ATOM 1434 N N . LEU A 1 184 ? 2.758 14.067 18.398 1.00 96.75 184 LEU A N 1
ATOM 1435 C CA . LEU A 1 184 ? 1.309 14.216 18.252 1.00 96.75 184 LEU A CA 1
ATOM 1436 C C . LEU A 1 184 ? 0.562 12.987 18.790 1.00 96.75 184 LEU A C 1
ATOM 1438 O O . LEU A 1 184 ? -0.476 13.137 19.436 1.00 96.75 184 LEU A O 1
ATOM 1442 N N . ALA A 1 185 ? 1.109 11.789 18.575 1.00 95.44 185 ALA A N 1
ATOM 1443 C CA . ALA A 1 185 ? 0.574 10.561 19.147 1.00 95.44 185 ALA A CA 1
ATOM 1444 C C . ALA A 1 185 ? 0.632 10.569 20.685 1.00 95.44 185 ALA A C 1
ATOM 1446 O O . ALA A 1 185 ? -0.359 10.241 21.333 1.00 95.44 185 ALA A O 1
ATOM 1447 N N . SER A 1 186 ? 1.749 11.003 21.286 1.00 95.75 186 SER A N 1
ATOM 1448 C CA . SER A 1 186 ? 1.878 11.070 22.752 1.00 95.75 186 SER A CA 1
ATOM 1449 C C . SER A 1 186 ? 0.974 12.133 23.394 1.00 95.75 186 SER A C 1
ATOM 1451 O O . SER A 1 186 ? 0.592 12.005 24.557 1.00 95.75 186 SER A O 1
ATOM 1453 N N . GLU A 1 187 ? 0.562 13.144 22.627 1.00 96.69 187 GLU A N 1
ATOM 1454 C CA . GLU A 1 187 ? -0.413 14.165 23.023 1.00 96.69 187 GLU A CA 1
ATOM 1455 C C . GLU A 1 187 ? -1.882 13.785 22.733 1.00 96.69 187 GLU A C 1
ATOM 1457 O O . GLU A 1 187 ? -2.785 14.613 22.906 1.00 96.69 187 GLU A O 1
ATOM 1462 N N . ASN A 1 188 ? -2.147 12.542 22.312 1.00 95.56 188 ASN A N 1
ATOM 1463 C CA . ASN A 1 188 ? -3.473 12.026 21.946 1.00 95.56 188 ASN A CA 1
ATOM 1464 C C . ASN A 1 188 ? -4.166 12.839 20.830 1.00 95.56 188 ASN A C 1
ATOM 1466 O O . ASN A 1 188 ? -5.389 13.041 20.837 1.00 95.56 188 ASN A O 1
ATOM 1470 N N . LYS A 1 189 ? -3.384 13.401 19.899 1.00 96.88 189 LYS A N 1
ATOM 1471 C CA . LYS A 1 189 ? -3.903 14.274 18.836 1.00 96.88 189 LYS A CA 1
ATOM 1472 C C . LYS A 1 189 ? -4.644 13.506 17.742 1.00 96.88 189 LYS A C 1
ATOM 1474 O O . LYS A 1 189 ? -5.484 14.108 17.076 1.00 96.88 189 LYS A O 1
ATOM 1479 N N . PHE A 1 190 ? -4.376 12.215 17.549 1.00 94.69 190 PHE A N 1
ATOM 1480 C CA . PHE A 1 190 ? -5.073 11.400 16.550 1.00 94.69 190 PHE A CA 1
ATOM 1481 C C . PHE A 1 190 ? -6.492 11.055 17.022 1.00 94.69 190 PHE A C 1
ATOM 1483 O O . PHE A 1 190 ? -7.442 11.192 16.252 1.00 94.69 190 PHE A O 1
ATOM 1490 N N . SER A 1 191 ? -6.660 10.705 18.300 1.00 94.38 191 SER A N 1
ATOM 1491 C CA . SER A 1 191 ? -7.959 10.508 18.943 1.00 94.38 191 SER A CA 1
ATOM 1492 C C . SER A 1 191 ? -8.785 11.792 18.887 1.00 94.38 191 SER A C 1
ATOM 1494 O O . SER A 1 191 ? -9.905 11.762 18.377 1.00 94.38 191 SER A O 1
ATOM 1496 N N . GLN A 1 192 ? -8.195 12.937 19.261 1.00 94.75 192 GLN A N 1
ATOM 1497 C CA . GLN A 1 192 ? -8.866 14.245 19.185 1.00 94.75 192 GLN A CA 1
ATOM 1498 C C . GLN A 1 192 ? -9.381 14.554 17.771 1.00 94.75 192 GLN A C 1
ATOM 1500 O O . GLN A 1 192 ? -10.511 15.015 17.606 1.00 94.75 192 GLN A O 1
ATOM 1505 N N . ALA A 1 193 ? -8.578 14.277 16.736 1.00 94.12 193 ALA A N 1
ATOM 1506 C CA . ALA A 1 193 ? -8.968 14.498 15.342 1.00 94.12 193 ALA A CA 1
ATOM 1507 C C . ALA A 1 193 ? -10.157 13.624 14.909 1.00 94.12 193 ALA A C 1
ATOM 1509 O O . ALA A 1 193 ? -10.940 14.014 14.043 1.00 94.12 193 ALA A O 1
ATOM 1510 N N . LEU A 1 194 ? -10.313 12.454 15.527 1.00 89.12 194 LEU A N 1
ATOM 1511 C CA . LEU A 1 194 ? -11.414 11.534 15.282 1.00 89.12 194 LEU A CA 1
ATOM 1512 C C . LEU A 1 194 ? -12.638 11.773 16.177 1.00 89.12 194 LEU A C 1
ATOM 1514 O O . LEU A 1 194 ? -13.617 11.034 16.029 1.00 89.12 194 LEU A O 1
ATOM 1518 N N . LEU A 1 195 ? -12.630 12.802 17.034 1.00 90.50 195 LEU A N 1
ATOM 1519 C CA . LEU A 1 195 ? -13.656 13.048 18.060 1.00 90.50 195 LEU A CA 1
ATOM 1520 C C . LEU A 1 195 ? -13.774 11.887 19.061 1.00 90.50 195 LEU A C 1
ATOM 1522 O O . LEU A 1 195 ? -14.867 11.539 19.512 1.00 90.50 195 LEU A O 1
ATOM 1526 N N . CYS A 1 196 ? -12.619 11.304 19.365 1.00 87.25 196 CYS A N 1
ATOM 1527 C CA . CYS A 1 196 ? -12.341 10.455 20.509 1.00 87.25 196 CYS A CA 1
ATOM 1528 C C . CYS A 1 196 ? -11.557 11.279 21.558 1.00 87.25 196 CYS A C 1
ATOM 1530 O O . CYS A 1 196 ? -11.475 10.785 22.700 1.00 87.25 196 CYS A O 1
#

Radius of gyration: 21.94 Å; Cα contacts (8 Å, |Δi|>4): 155; chains: 1; bounding box: 49×44×55 Å

Organism: NCBI:txid1611254

Nearest PDB structures (foldseek):
  2qyp-assembly1_A  TM=8.079E-01  e=1.357E-01  Homo sapiens
  5nxb-assembly1_D  TM=7.690E-01  e=2.589E-01  Mus musculus

Solvent-accessible surface area (backbone atoms only — not comparable to full-atom values): 10633 Å² total; per-residue (Å²): 108,71,68,59,54,52,53,52,55,53,63,43,63,71,49,70,47,71,47,102,87,71,51,72,38,59,45,28,33,58,54,41,28,52,52,44,46,50,51,48,51,49,49,51,75,43,20,61,60,57,32,49,54,52,36,53,47,46,29,70,72,68,48,56,83,92,45,23,66,64,40,44,57,50,37,72,71,44,38,35,58,52,50,41,58,56,53,69,72,56,47,38,64,59,55,21,41,75,68,63,39,30,58,93,57,53,71,58,50,57,67,68,52,47,72,67,58,58,57,61,46,50,46,61,50,40,51,51,50,24,54,45,38,42,70,48,33,74,95,36,78,58,36,60,51,50,31,49,50,52,38,48,64,58,30,69,75,41,60,78,91,47,29,71,60,40,49,62,50,32,71,64,44,27,61,54,52,53,52,48,50,28,51,40,22,67,69,48,46,64,28,54,73,69,79,87

Sequence (196 aa):
MEKVENDVDTFWSGLIMENNIGQVLAMSCFECKFLVEDMGTDMISNRKKLSDDVRDFACYKIVTANMTASCIDFLDLYLPTVIQMTIEQFTPLGICQANKCCPPNSEELLRAFTYQEIQAEKCPTMKSLESYVASNIIGSPIEKYFENSLTDTICSRSISLFQPTCQRIMLAVAPRFTSLTAVLASENKFSQALLC

pLDDT: mean 87.8, std 9.67, range [52.59, 97.44]

Secondary structure (DSSP, 8-state):
-HHHHHHHHHHHTS-EEE-TTS-EEETHHHHHHHHHHHHHHHHHHTHHHHHHHHHHHIIIIIS-TTTHHHHHHHHHHHHHHHHHHHHTT--HHHHHHHTTSS-TTHHHHHHHS-HHHHHHHHHHHHHHHHHHHHHHSTTSHHHHHHHHHHHHHHHHTS-GGGHHHHHHHHHHHHHHHHHHHHHHHHTTHHHHHTT-

Mean predicted aligned error: 9.28 Å